Protein AF-A0A9N9LGK2-F1 (afdb_monomer_lite)

Organism: NCBI:txid595503

Sequence (256 aa):
MSPNDDTHPRPQAPSDKAATKEWGPWISTRASKNNKAPNDISISSKLATPIKMRIPTFLLALCASATIASSSSEGAEEFIDSAIVSLQPISSSTNQEPIQQLCEIRYNPSTLSAEIVSFEQPDLDFSSFSMSSSLLRIGLFDPTTAKWKSSISTTSTETFAKGYSPTIVLSLDATGELMGVSVKSARIDAGQTRDFGPKVTLRRMGAGGKPELNRPVVLSKEGKLEEPEPEKTLLQKYWWVLLGGMMLLLTTGGPE

Secondary structure (DSSP, 8-state):
-------PPPPPPPPP---------------------------------------------------------TT-----EEEEEEEEE--SSSSPPPPEEEEEEEEETTTTEEEEEEE------TTTS-TT--EEEEEEEETTTTEE-SB-EEEEGGGGSTTEEEEEEEEE-TTS-EEEEEEEEEEPPTT-TT--S-EEEEEEPPPPPPP-PPPP--B-TTSSB-PPP----HHHHHHHHHHHHHHHHHHH----

Radius of gyration: 38.31 Å; chains: 1; bounding box: 121×85×96 Å

pLDDT: mean 73.11, std 20.71, range [33.56, 96.88]

Foldseek 3Di:
DDDDDDDDDDDDDDDDDDDDDDDDDDDDDDDDDDDDDDDDDDDDDDDDDDDDDDDDDDDDDDDDDDDPPPPPPPPDPDQPDKAWKWKFFDDPDPDGGDIGTAFMKTADLVVQDIDTPDGDQDPPPCVVPPVPGQKMKMWGADPVVRDGPADIDIDGNCCRDPQKAKEKEFEAEPVSHTHIIDIDIDGHDPPPPDDRYHHYGYHYDDDDDDDPDDDPQDADPVRDRPDPDPPQPVCNVCVVVVVVVVVVCVVPPDDD

Structure (mmCIF, N/CA/C/O backbone):
data_AF-A0A9N9LGK2-F1
#
_entry.id   AF-A0A9N9LGK2-F1
#
loop_
_atom_site.group_PDB
_atom_site.id
_atom_site.type_symbol
_atom_site.label_atom_id
_atom_site.label_alt_id
_atom_site.label_comp_id
_atom_site.label_asym_id
_atom_site.label_entity_id
_atom_site.label_seq_id
_atom_site.pdbx_PDB_ins_code
_atom_site.Cartn_x
_atom_site.Cartn_y
_atom_site.Cartn_z
_atom_site.occupancy
_atom_site.B_iso_or_equiv
_atom_site.auth_seq_id
_atom_site.auth_comp_id
_atom_site.auth_asym_id
_atom_site.auth_atom_id
_atom_site.pdbx_PDB_model_num
ATOM 1 N N . MET A 1 1 ? 63.925 -3.900 36.927 1.00 38.84 1 MET A N 1
ATOM 2 C CA . MET A 1 1 ? 63.936 -2.443 36.677 1.00 38.84 1 MET A CA 1
ATOM 3 C C . MET A 1 1 ? 62.720 -2.110 35.823 1.00 38.84 1 MET A C 1
ATOM 5 O O . MET A 1 1 ? 62.378 -2.924 34.981 1.00 38.84 1 MET A O 1
ATOM 9 N N . SER A 1 2 ? 62.094 -0.982 36.144 1.00 47.41 2 SER A N 1
ATOM 10 C CA . SER A 1 2 ? 60.773 -0.433 35.806 1.00 47.41 2 SER A CA 1
ATOM 11 C C . SER A 1 2 ? 60.109 -0.627 34.423 1.00 47.41 2 SER A C 1
ATOM 13 O O . SER A 1 2 ? 60.783 -0.954 33.449 1.00 47.41 2 SER A O 1
ATOM 15 N N . PRO A 1 3 ? 58.775 -0.388 34.378 1.00 54.53 3 PRO A N 1
ATOM 16 C CA . PRO A 1 3 ? 57.860 -0.664 33.269 1.00 54.53 3 PRO A CA 1
ATOM 17 C C . PRO A 1 3 ? 57.660 0.558 32.356 1.00 54.53 3 PRO A C 1
ATOM 19 O O . PRO A 1 3 ? 57.902 1.683 32.787 1.00 54.53 3 PRO A O 1
ATOM 22 N N . ASN A 1 4 ? 57.155 0.338 31.136 1.00 56.25 4 ASN A N 1
ATOM 23 C CA . ASN A 1 4 ? 56.640 1.412 30.286 1.00 56.25 4 ASN A CA 1
ATOM 24 C C . ASN A 1 4 ? 55.123 1.298 30.114 1.00 56.25 4 ASN A C 1
ATOM 26 O O . ASN A 1 4 ? 54.566 0.219 29.919 1.00 56.25 4 ASN A O 1
ATOM 30 N N . ASP A 1 5 ? 54.531 2.471 30.263 1.00 50.25 5 ASP A N 1
ATOM 31 C CA . ASP A 1 5 ? 53.144 2.867 30.407 1.00 50.25 5 ASP A CA 1
ATOM 32 C C . ASP A 1 5 ? 52.736 3.504 29.073 1.00 50.25 5 ASP A C 1
ATOM 34 O O . ASP A 1 5 ? 53.338 4.501 28.683 1.00 50.25 5 ASP A O 1
ATOM 38 N N . ASP A 1 6 ? 51.779 2.915 28.350 1.00 53.00 6 ASP A N 1
ATOM 39 C CA . ASP A 1 6 ? 51.237 3.494 27.116 1.00 53.00 6 ASP A CA 1
ATOM 40 C C . ASP A 1 6 ? 49.723 3.660 27.253 1.00 53.00 6 ASP A C 1
ATOM 42 O O . ASP A 1 6 ? 48.909 2.742 27.116 1.00 53.00 6 ASP A O 1
ATOM 46 N N . THR A 1 7 ? 49.367 4.894 27.588 1.00 56.69 7 THR A N 1
ATOM 47 C CA . THR A 1 7 ? 48.024 5.405 27.817 1.00 56.69 7 THR A CA 1
ATOM 48 C C . THR A 1 7 ? 47.409 5.835 26.480 1.00 56.69 7 THR A C 1
ATOM 50 O O . THR A 1 7 ? 47.839 6.810 25.867 1.00 56.69 7 THR A O 1
ATOM 53 N N . HIS A 1 8 ? 46.364 5.146 26.016 1.00 59.19 8 HIS A N 1
ATOM 54 C CA . HIS A 1 8 ? 45.556 5.609 24.882 1.00 59.19 8 HIS A CA 1
ATOM 55 C C . HIS A 1 8 ? 44.489 6.627 25.338 1.00 59.19 8 HIS A C 1
ATOM 57 O O . HIS A 1 8 ? 43.768 6.358 26.304 1.00 59.19 8 HIS A O 1
ATOM 63 N N . PRO A 1 9 ? 44.318 7.777 24.654 1.00 57.44 9 PRO A N 1
ATOM 64 C CA . PRO A 1 9 ? 43.295 8.754 25.008 1.00 57.44 9 PRO A CA 1
ATOM 65 C C . PRO A 1 9 ? 41.893 8.315 24.553 1.00 57.44 9 PRO A C 1
ATOM 67 O O . PRO A 1 9 ? 41.660 7.945 23.402 1.00 57.44 9 PRO A O 1
ATOM 70 N N . ARG A 1 10 ? 40.942 8.398 25.488 1.00 50.31 10 ARG A N 1
ATOM 71 C CA . ARG A 1 10 ? 39.505 8.163 25.295 1.00 50.31 10 ARG A CA 1
ATOM 72 C C . ARG A 1 10 ? 38.873 9.310 24.481 1.00 50.31 10 ARG A C 1
ATOM 74 O O . ARG A 1 10 ? 39.156 10.470 24.782 1.00 50.31 10 ARG A O 1
ATOM 81 N N . PRO A 1 11 ? 37.982 9.032 23.512 1.00 53.12 11 PRO A N 1
ATOM 82 C CA . PRO A 1 11 ? 37.266 10.072 22.777 1.00 53.12 11 PRO A CA 1
ATOM 83 C C . PRO A 1 11 ? 36.287 10.831 23.688 1.00 53.12 11 PRO A C 1
ATOM 85 O O . PRO A 1 11 ? 35.519 10.232 24.444 1.00 53.12 11 PRO A O 1
ATOM 88 N N . GLN A 1 12 ? 36.350 12.162 23.620 1.00 46.75 12 GLN A N 1
ATOM 89 C CA . GLN A 1 12 ? 35.498 13.088 24.365 1.00 46.75 12 GLN A CA 1
ATOM 90 C C . GLN A 1 12 ? 34.083 13.140 23.772 1.00 46.75 12 GLN A C 1
ATOM 92 O O . GLN A 1 12 ? 33.907 13.206 22.556 1.00 46.75 12 GLN A O 1
ATOM 97 N N . ALA A 1 13 ? 33.081 13.125 24.652 1.00 54.44 13 ALA A N 1
ATOM 98 C CA . ALA A 1 13 ? 31.677 13.324 24.312 1.00 54.44 13 ALA A CA 1
ATOM 99 C C . ALA A 1 13 ? 31.387 14.815 24.030 1.00 54.44 13 ALA A C 1
ATOM 101 O O . ALA A 1 13 ? 31.946 15.676 24.716 1.00 54.44 13 ALA A O 1
ATOM 102 N N . PRO A 1 14 ? 30.520 15.144 23.056 1.00 54.12 14 PRO A N 1
ATOM 103 C CA . PRO A 1 14 ? 30.148 16.524 22.777 1.00 54.12 14 PRO A CA 1
ATOM 104 C C . PRO A 1 14 ? 29.269 17.115 23.889 1.00 54.12 14 PRO A C 1
ATOM 106 O O . PRO A 1 14 ? 28.331 16.492 24.377 1.00 54.12 14 PRO A O 1
ATOM 109 N N . SER A 1 15 ? 29.631 18.339 24.267 1.00 51.22 15 SER A N 1
ATOM 110 C CA . SER A 1 15 ? 29.077 19.168 25.333 1.00 51.22 15 SER A CA 1
ATOM 111 C C . SER A 1 15 ? 27.614 19.563 25.123 1.00 51.22 15 SER A C 1
ATOM 113 O O . SER A 1 15 ? 27.269 20.149 24.093 1.00 51.22 15 SER A O 1
ATOM 115 N N . ASP A 1 16 ? 26.809 19.389 26.166 1.00 43.75 16 ASP A N 1
ATOM 116 C CA . ASP A 1 16 ? 25.486 19.987 26.299 1.00 43.75 16 ASP A CA 1
ATOM 117 C C . ASP A 1 16 ? 25.579 21.516 26.390 1.00 43.75 16 ASP A C 1
ATOM 119 O O . ASP A 1 16 ? 26.122 22.080 27.345 1.00 43.75 16 ASP A O 1
ATOM 123 N N . LYS A 1 17 ? 24.996 22.210 25.410 1.00 46.97 17 LYS A N 1
ATOM 124 C CA . LYS A 1 17 ? 24.540 23.590 25.585 1.00 46.97 17 LYS A CA 1
ATOM 125 C C . LYS A 1 17 ? 23.060 23.675 25.254 1.00 46.97 17 LYS A C 1
ATOM 127 O O . LYS A 1 17 ? 22.640 23.529 24.112 1.00 46.97 17 LYS A O 1
ATOM 132 N N . ALA A 1 18 ? 22.303 23.915 26.316 1.00 42.00 18 ALA A N 1
ATOM 133 C CA . ALA A 1 18 ? 20.886 24.201 26.321 1.00 42.00 18 ALA A CA 1
ATOM 134 C C . ALA A 1 18 ? 20.524 25.364 25.383 1.00 42.00 18 ALA A C 1
ATOM 136 O O . ALA A 1 18 ? 21.130 26.434 25.435 1.00 42.00 18 ALA A O 1
ATOM 137 N N . ALA A 1 19 ? 19.465 25.168 24.602 1.00 41.50 19 ALA A N 1
ATOM 138 C CA . ALA A 1 19 ? 18.653 26.242 24.050 1.00 41.50 19 ALA A CA 1
ATOM 139 C C . ALA A 1 19 ? 17.182 25.840 24.201 1.00 41.50 19 ALA A C 1
ATOM 141 O O . ALA A 1 19 ? 16.618 25.091 23.408 1.00 41.50 19 ALA A O 1
ATOM 142 N N . THR A 1 20 ? 16.584 26.316 25.286 1.00 45.97 20 THR A N 1
ATOM 143 C CA . THR A 1 20 ? 15.143 26.368 25.502 1.00 45.97 20 THR A CA 1
ATOM 144 C C . THR A 1 20 ? 14.519 27.315 24.475 1.00 45.97 20 THR A C 1
ATOM 146 O O . THR A 1 20 ? 14.980 28.445 24.334 1.00 45.97 20 THR A O 1
ATOM 149 N N . LYS A 1 21 ? 13.470 26.882 23.764 1.00 44.25 21 LYS A N 1
ATOM 150 C CA . LYS A 1 21 ? 12.508 27.779 23.100 1.00 44.25 21 LYS A CA 1
ATOM 151 C C . LYS A 1 21 ? 11.186 27.055 22.824 1.00 44.25 21 LYS A C 1
ATOM 153 O O . LYS A 1 21 ? 11.062 26.266 21.899 1.00 44.25 21 LYS A O 1
ATOM 158 N N . GLU A 1 22 ? 10.264 27.304 23.747 1.00 39.25 22 GLU A N 1
ATOM 159 C CA . GLU A 1 22 ? 8.831 27.559 23.563 1.00 39.25 22 GLU A CA 1
ATOM 160 C C . GLU A 1 22 ? 8.071 26.777 22.480 1.00 39.25 22 GLU A C 1
ATOM 162 O O . GLU A 1 22 ? 8.117 27.078 21.289 1.00 39.25 22 GLU A O 1
ATOM 167 N N . TRP A 1 23 ? 7.251 25.834 22.947 1.00 41.19 23 TRP A N 1
ATOM 168 C CA . TRP A 1 23 ? 6.144 25.258 22.191 1.00 41.19 23 TRP A CA 1
ATOM 169 C C . TRP A 1 23 ? 4.916 26.165 22.334 1.00 41.19 23 TRP A C 1
ATOM 171 O O . TRP A 1 23 ? 4.237 26.145 23.359 1.00 41.19 23 TRP A O 1
ATOM 181 N N . GLY A 1 24 ? 4.643 26.976 21.312 1.00 49.12 24 GLY A N 1
ATOM 182 C CA . GLY A 1 24 ? 3.376 27.695 21.158 1.00 49.12 24 GLY A CA 1
ATOM 183 C C . GLY A 1 24 ? 2.346 26.869 20.365 1.00 49.12 24 GLY A C 1
ATOM 184 O O . GLY A 1 24 ? 2.736 26.108 19.475 1.00 49.12 24 GLY A O 1
ATOM 185 N N . PRO A 1 25 ? 1.036 26.992 20.651 1.00 44.47 25 PRO A N 1
ATOM 186 C CA . PRO A 1 25 ? -0.001 26.198 20.000 1.00 44.47 25 PRO A CA 1
ATOM 187 C C . PRO A 1 25 ? -0.351 26.765 18.617 1.00 44.47 25 PRO A C 1
ATOM 189 O O . PRO A 1 25 ? -0.765 27.918 18.493 1.00 44.47 25 PRO A O 1
ATOM 192 N N . TRP A 1 26 ? -0.251 25.946 17.569 1.00 43.75 26 TRP A N 1
ATOM 193 C CA . TRP A 1 26 ? -0.841 26.270 16.272 1.00 43.75 26 TRP A CA 1
ATOM 194 C C . TRP A 1 26 ? -2.312 25.824 16.280 1.00 43.75 26 TRP A C 1
ATOM 196 O O . TRP A 1 26 ? -2.652 24.667 16.069 1.00 43.75 26 TRP A O 1
ATOM 206 N N . ILE A 1 27 ? -3.216 26.758 16.559 1.00 46.78 27 ILE A N 1
ATOM 207 C CA . ILE A 1 27 ? -4.630 26.632 16.198 1.00 46.78 27 ILE A CA 1
ATOM 208 C C . ILE A 1 27 ? -4.869 27.701 15.139 1.00 46.78 27 ILE A C 1
ATOM 210 O O . ILE A 1 27 ? -4.867 28.890 15.448 1.00 46.78 27 ILE A O 1
ATOM 214 N N . SER A 1 28 ? -5.065 27.296 13.884 1.00 46.97 28 SER A N 1
ATOM 215 C CA . SER A 1 28 ? -5.589 28.193 12.852 1.00 46.97 28 SER A CA 1
ATOM 216 C C . SER A 1 28 ? -6.913 27.660 12.319 1.00 46.97 28 SER A C 1
ATOM 218 O O . SER A 1 28 ? -6.965 26.864 11.382 1.00 46.97 28 SER A O 1
ATOM 220 N N . THR A 1 29 ? -8.001 28.140 12.908 1.00 47.22 29 THR A N 1
ATOM 221 C CA . THR A 1 29 ? -9.336 28.101 12.316 1.00 47.22 29 THR A CA 1
ATOM 222 C C . THR A 1 29 ? -9.370 29.147 11.205 1.00 47.22 29 THR A C 1
ATOM 224 O O . THR A 1 29 ? -9.376 30.344 11.490 1.00 47.22 29 THR A O 1
ATOM 227 N N . ARG A 1 30 ? -9.379 28.741 9.930 1.00 40.78 30 ARG A N 1
ATOM 228 C CA . ARG A 1 30 ? -9.643 29.676 8.826 1.00 40.78 30 ARG A CA 1
ATOM 229 C C . ARG A 1 30 ? -11.050 29.441 8.288 1.00 40.78 30 ARG A C 1
ATOM 231 O O . ARG A 1 30 ? -11.279 28.609 7.419 1.00 40.78 30 ARG A O 1
ATOM 238 N N . ALA A 1 31 ? -11.985 30.208 8.841 1.00 40.09 31 ALA A N 1
ATOM 239 C CA . ALA A 1 31 ? -13.306 30.426 8.275 1.00 40.09 31 ALA A CA 1
ATOM 240 C C . ALA A 1 31 ? -13.162 31.163 6.932 1.00 40.09 31 ALA A C 1
ATOM 242 O O . ALA A 1 31 ? -12.710 32.308 6.894 1.00 40.09 31 ALA A O 1
ATOM 243 N N . SER A 1 32 ? -13.531 30.505 5.833 1.00 37.97 32 SER A N 1
ATOM 244 C CA . SER A 1 32 ? -13.660 31.143 4.523 1.00 37.97 32 SER A CA 1
ATOM 245 C C . SER A 1 32 ? -15.063 31.734 4.403 1.00 37.97 32 SER A C 1
ATOM 247 O O . SER A 1 32 ? -16.055 31.006 4.397 1.00 37.97 32 SER A O 1
ATOM 249 N N . LYS A 1 33 ? -15.150 33.067 4.369 1.00 40.22 33 LYS A N 1
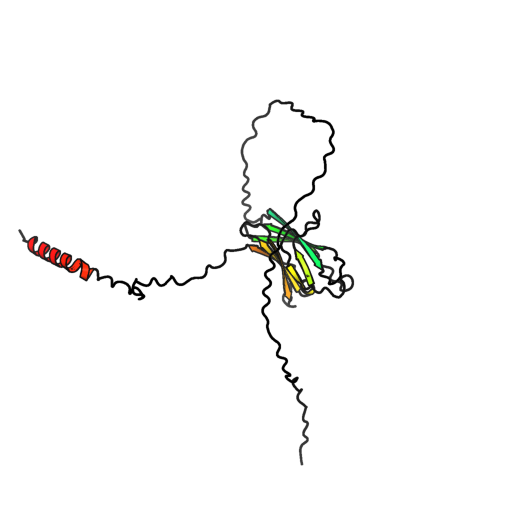ATOM 250 C CA . LYS A 1 33 ? -16.388 33.798 4.090 1.00 40.22 33 LYS A CA 1
ATOM 251 C C . LYS A 1 33 ? -16.623 33.839 2.581 1.00 40.22 33 LYS A C 1
ATOM 253 O O . LYS A 1 33 ? -15.814 34.385 1.837 1.00 40.22 33 LYS A O 1
ATOM 258 N N . ASN A 1 34 ? -17.775 33.308 2.180 1.00 42.38 34 ASN A N 1
ATOM 259 C CA . ASN A 1 34 ? -18.446 33.590 0.916 1.00 42.38 34 ASN A CA 1
ATOM 260 C C . ASN A 1 34 ? -18.622 35.100 0.698 1.00 42.38 34 ASN A C 1
ATOM 262 O O . ASN A 1 34 ? -18.926 35.823 1.648 1.00 42.38 34 ASN A O 1
ATOM 266 N N . ASN A 1 35 ? -18.505 35.541 -0.559 1.00 38.69 35 ASN A N 1
ATOM 267 C CA . ASN A 1 35 ? -19.557 36.257 -1.300 1.00 38.69 35 ASN A CA 1
ATOM 268 C C . ASN A 1 35 ? -18.966 36.980 -2.519 1.00 38.69 35 ASN A C 1
ATOM 270 O O . ASN A 1 35 ? -18.314 38.006 -2.352 1.00 38.69 35 ASN A O 1
ATOM 274 N N . LYS A 1 36 ? -19.302 36.526 -3.734 1.00 33.56 36 LYS A N 1
ATOM 275 C CA . LYS A 1 36 ? -19.982 37.365 -4.738 1.00 33.56 36 LYS A CA 1
ATOM 276 C C . LYS A 1 36 ? -20.445 36.514 -5.924 1.00 33.56 36 LYS A C 1
ATOM 278 O O . LYS A 1 36 ? -19.644 35.832 -6.550 1.00 33.56 36 LYS A O 1
ATOM 283 N N . ALA A 1 37 ? -21.745 36.562 -6.187 1.00 43.94 37 ALA A N 1
ATOM 284 C CA . ALA A 1 37 ? -22.400 36.003 -7.366 1.00 43.94 37 ALA A CA 1
ATOM 285 C C . ALA A 1 37 ? -22.539 37.099 -8.462 1.00 43.94 37 ALA A C 1
ATOM 287 O O . ALA A 1 37 ? -21.910 38.154 -8.332 1.00 43.94 37 ALA A O 1
ATOM 288 N N . PRO A 1 38 ? -23.322 36.883 -9.532 1.00 49.22 38 PRO A N 1
ATOM 289 C CA . PRO A 1 38 ? -22.855 36.492 -10.859 1.00 49.22 38 PRO A CA 1
ATOM 290 C C . PRO A 1 38 ? -23.103 37.602 -11.896 1.00 49.22 38 PRO A C 1
ATOM 292 O O . PRO A 1 38 ? -23.942 38.468 -11.678 1.00 49.22 38 PRO A O 1
ATOM 295 N N . ASN A 1 39 ? -22.425 37.558 -13.044 1.00 45.62 39 ASN A N 1
ATOM 296 C CA . ASN A 1 39 ? -22.822 38.360 -14.202 1.00 45.62 39 ASN A CA 1
ATOM 297 C C . ASN A 1 39 ? -23.057 37.441 -15.402 1.00 45.62 39 ASN A C 1
ATOM 299 O O . ASN A 1 39 ? -22.133 36.796 -15.899 1.00 45.62 39 ASN A O 1
ATOM 303 N N . ASP A 1 40 ? -24.323 37.410 -15.814 1.00 39.41 40 ASP A N 1
ATOM 304 C CA . ASP A 1 40 ? -24.823 36.988 -17.119 1.00 39.41 40 ASP A CA 1
ATOM 305 C C . ASP A 1 40 ? -24.087 37.695 -18.265 1.00 39.41 40 ASP A C 1
ATOM 307 O O . ASP A 1 40 ? -23.627 38.818 -18.079 1.00 39.41 40 ASP A O 1
ATOM 311 N N . ILE A 1 41 ? -24.058 37.076 -19.455 1.00 40.47 41 ILE A N 1
ATOM 312 C CA . ILE A 1 41 ? -24.361 37.720 -20.751 1.00 40.47 41 ILE A CA 1
ATOM 313 C C . ILE A 1 41 ? -24.532 36.646 -21.856 1.00 40.47 41 ILE A C 1
ATOM 315 O O . ILE A 1 41 ? -23.619 35.908 -22.212 1.00 40.47 41 ILE A O 1
ATOM 319 N N . SER A 1 42 ? -25.776 36.599 -22.345 1.00 34.09 42 SER A N 1
ATOM 320 C CA . SER A 1 42 ? -26.317 36.327 -23.694 1.00 34.09 42 SER A CA 1
ATOM 321 C C . SER A 1 42 ? -25.776 35.213 -24.616 1.00 34.09 42 SER A C 1
ATOM 323 O O . SER A 1 42 ? -24.775 35.359 -25.310 1.00 34.09 42 SER A O 1
ATOM 325 N N . ILE A 1 43 ? -26.606 34.171 -24.744 1.00 41.22 43 ILE A N 1
ATOM 326 C CA . ILE A 1 43 ? -27.316 33.681 -25.952 1.00 41.22 43 ILE A CA 1
ATOM 327 C C . ILE A 1 43 ? -26.770 34.122 -27.331 1.00 41.22 43 ILE A C 1
ATOM 329 O O . ILE A 1 43 ? -26.892 35.284 -27.713 1.00 41.22 43 ILE A O 1
ATOM 333 N N . SER A 1 44 ? -26.394 33.138 -28.160 1.00 39.12 44 SER A N 1
ATOM 334 C CA . SER A 1 44 ? -26.591 33.193 -29.616 1.00 39.12 44 SER A CA 1
ATOM 335 C C . SER A 1 44 ? -27.166 31.870 -30.129 1.00 39.12 44 SER A C 1
ATOM 337 O O . SER A 1 44 ? -26.712 30.781 -29.788 1.00 39.12 44 SER A O 1
ATOM 339 N N . SER A 1 45 ? -28.239 32.009 -30.898 1.00 40.41 45 SER A N 1
ATOM 340 C CA . SER A 1 45 ? -29.162 30.989 -31.396 1.00 40.41 45 SER A CA 1
ATOM 341 C C . SER A 1 45 ? -28.861 30.548 -32.836 1.00 40.41 45 SER A C 1
ATOM 343 O O . SER A 1 45 ? -28.332 31.358 -33.595 1.00 40.41 45 SER A O 1
ATOM 345 N N . LYS A 1 46 ? -29.444 29.390 -33.222 1.00 40.47 46 LYS A N 1
ATOM 346 C CA . LYS A 1 46 ? -29.715 28.829 -34.583 1.00 40.47 46 LYS A CA 1
ATOM 347 C C . LYS A 1 46 ? -28.719 27.718 -34.997 1.00 40.47 46 LYS A C 1
ATOM 349 O O . LYS A 1 46 ? -27.531 27.889 -34.798 1.00 40.47 46 LYS A O 1
ATOM 354 N N . LEU A 1 47 ? -29.095 26.565 -35.577 1.00 35.19 47 LEU A N 1
ATOM 355 C CA . LEU A 1 47 ? -30.331 26.116 -36.245 1.00 35.19 47 LEU A CA 1
ATOM 356 C C . LEU A 1 47 ? -30.330 24.569 -36.446 1.00 35.19 47 LEU A C 1
ATOM 358 O O . LEU A 1 47 ? -29.259 23.992 -36.583 1.00 35.19 47 LEU A O 1
ATOM 362 N N . ALA A 1 48 ? -31.534 23.983 -36.599 1.00 41.81 48 ALA A N 1
ATOM 363 C CA . ALA A 1 48 ? -31.907 22.769 -37.374 1.00 41.81 48 ALA A CA 1
ATOM 364 C C . ALA A 1 48 ? -31.403 21.374 -36.907 1.00 41.81 48 ALA A C 1
ATOM 366 O O . ALA A 1 48 ? -30.250 21.029 -37.109 1.00 41.81 48 ALA A O 1
ATOM 367 N N . THR A 1 49 ? -32.177 20.556 -36.171 1.00 49.41 49 THR A N 1
ATOM 368 C CA . THR A 1 49 ? -33.356 19.690 -36.499 1.00 49.41 49 THR A CA 1
ATOM 369 C C . THR A 1 49 ? -33.022 18.221 -36.839 1.00 49.41 49 THR A C 1
ATOM 371 O O . THR A 1 49 ? -31.947 17.938 -37.351 1.00 49.41 49 THR A O 1
ATOM 374 N N . PRO A 1 50 ? -33.926 17.270 -36.503 1.00 50.56 50 PRO A N 1
ATOM 375 C CA . PRO A 1 50 ? -33.586 15.904 -36.105 1.00 50.56 50 PRO A CA 1
ATOM 376 C C . PRO A 1 50 ? -33.828 14.866 -37.206 1.00 50.56 50 PRO A C 1
ATOM 378 O O . PRO A 1 50 ? -34.741 15.014 -38.015 1.00 50.56 50 PRO A O 1
ATOM 381 N N . ILE A 1 51 ? -33.110 13.741 -37.158 1.00 47.38 51 ILE A N 1
ATOM 382 C CA . ILE A 1 51 ? -33.478 12.547 -37.930 1.00 47.38 51 ILE A CA 1
ATOM 383 C C . ILE A 1 51 ? -33.804 11.415 -36.962 1.00 47.38 51 ILE A C 1
ATOM 385 O O . ILE A 1 51 ? -32.954 10.701 -36.439 1.00 47.38 51 ILE A O 1
ATOM 389 N N . LYS A 1 52 ? -35.107 11.302 -36.720 1.00 39.78 52 LYS A N 1
ATOM 390 C CA . LYS A 1 52 ? -35.789 10.174 -36.103 1.00 39.78 52 LYS A CA 1
ATOM 391 C C . LYS A 1 52 ? -36.193 9.239 -37.241 1.00 39.78 52 LYS A C 1
ATOM 393 O O . LYS A 1 52 ? -37.118 9.561 -37.977 1.00 39.78 52 LYS A O 1
ATOM 398 N N . MET A 1 53 ? -35.542 8.087 -37.368 1.00 43.06 53 MET A N 1
ATOM 399 C CA . MET A 1 53 ? -36.069 6.976 -38.161 1.00 43.06 53 MET A CA 1
ATOM 400 C C . MET A 1 53 ? -36.349 5.799 -37.235 1.00 43.06 53 MET A C 1
ATOM 402 O O . MET A 1 53 ? -35.456 5.096 -36.776 1.00 43.06 53 MET A O 1
ATOM 406 N N . ARG A 1 54 ? -37.637 5.643 -36.929 1.00 45.00 54 ARG A N 1
ATOM 407 C CA . ARG A 1 54 ? -38.236 4.403 -36.450 1.00 45.00 54 ARG A CA 1
ATOM 408 C C . ARG A 1 54 ? -38.803 3.698 -37.672 1.00 45.00 54 ARG A C 1
ATOM 410 O O . ARG A 1 54 ? -39.642 4.293 -38.342 1.00 45.00 54 ARG A O 1
ATOM 417 N N . ILE A 1 55 ? -38.417 2.449 -37.903 1.00 52.06 55 ILE A N 1
ATOM 418 C CA . ILE A 1 55 ? -39.216 1.503 -38.685 1.00 52.06 55 ILE A CA 1
ATOM 419 C C . ILE A 1 55 ? -39.267 0.183 -37.887 1.00 52.06 55 ILE A C 1
ATOM 421 O O . ILE A 1 55 ? -38.212 -0.318 -37.497 1.00 52.06 55 ILE A O 1
ATOM 425 N N . PRO A 1 56 ? -40.472 -0.328 -37.566 1.00 52.22 56 PRO A N 1
ATOM 426 C CA . PRO A 1 56 ? -40.705 -1.619 -36.911 1.00 52.22 56 PRO A CA 1
ATOM 427 C C . PRO A 1 56 ? -40.572 -2.744 -37.963 1.00 52.22 56 PRO A C 1
ATOM 429 O O . PRO A 1 56 ? -40.625 -2.480 -39.158 1.00 52.22 56 PRO A O 1
ATOM 432 N N . THR A 1 57 ? -40.413 -4.030 -37.653 1.00 54.84 57 THR A N 1
ATOM 433 C CA . THR A 1 57 ? -41.505 -4.939 -37.257 1.00 54.84 57 THR A CA 1
ATOM 434 C C . THR A 1 57 ? -40.909 -6.353 -37.102 1.00 54.84 57 THR A C 1
ATOM 436 O O . THR A 1 57 ? -40.203 -6.815 -37.989 1.00 54.84 57 THR A O 1
ATOM 439 N N . PHE A 1 58 ? -41.195 -6.984 -35.958 1.00 43.75 58 PHE A N 1
ATOM 440 C CA . PHE A 1 58 ? -41.354 -8.419 -35.659 1.00 43.75 58 PHE A CA 1
ATOM 441 C C . PHE A 1 58 ? -40.764 -9.498 -36.591 1.00 43.75 58 PHE A C 1
ATOM 443 O O . PHE A 1 58 ? -41.267 -9.686 -37.691 1.00 43.75 58 PHE A O 1
ATOM 450 N N . LEU A 1 59 ? -39.860 -10.328 -36.044 1.00 43.59 59 LEU A N 1
ATOM 451 C CA . LEU A 1 59 ? -39.952 -11.806 -35.951 1.00 43.59 59 LEU A CA 1
ATOM 452 C C . LEU A 1 59 ? -38.561 -12.409 -35.680 1.00 43.59 59 LEU A C 1
ATOM 454 O O . LEU A 1 59 ? -37.772 -12.566 -36.600 1.00 43.59 59 LEU A O 1
ATOM 458 N N . LEU A 1 60 ? -38.278 -12.787 -34.433 1.00 46.25 60 LEU A N 1
ATOM 459 C CA . LEU A 1 60 ? -37.910 -14.168 -34.101 1.00 46.25 60 LEU A CA 1
ATOM 460 C C . LEU A 1 60 ? -37.883 -14.311 -32.577 1.00 46.25 60 LEU A C 1
ATOM 462 O O . LEU A 1 60 ? -37.028 -13.771 -31.878 1.00 46.25 60 LEU A O 1
ATOM 466 N N . ALA A 1 61 ? -38.889 -15.015 -32.080 1.00 48.34 61 ALA A N 1
ATOM 467 C CA . ALA A 1 61 ? -38.898 -15.563 -30.744 1.00 48.34 61 ALA A CA 1
ATOM 468 C C . ALA A 1 61 ? -37.925 -16.751 -30.662 1.00 48.34 61 ALA A C 1
ATOM 470 O O . ALA A 1 61 ? -37.684 -17.429 -31.658 1.00 48.34 61 ALA A O 1
ATOM 471 N N . LEU A 1 62 ? -37.519 -17.052 -29.426 1.00 47.56 62 LEU A N 1
ATOM 472 C CA . LEU A 1 62 ? -37.149 -18.391 -28.962 1.00 47.56 62 LEU A CA 1
ATOM 473 C C . LEU A 1 62 ? -35.702 -18.871 -29.215 1.00 47.56 62 LEU A C 1
ATOM 475 O O . LEU A 1 62 ? -35.474 -19.863 -29.894 1.00 47.56 62 LEU A O 1
ATOM 479 N N . CYS A 1 63 ? -34.742 -18.259 -28.519 1.00 39.69 63 CYS A N 1
ATOM 480 C CA . CYS A 1 63 ? -33.640 -19.006 -27.892 1.00 39.69 63 CYS A CA 1
ATOM 481 C C . CYS A 1 63 ? -33.726 -18.696 -26.389 1.00 39.69 63 CYS A C 1
ATOM 483 O O . CYS A 1 63 ? -33.418 -17.593 -25.957 1.00 39.69 63 CYS A O 1
ATOM 485 N N . ALA A 1 64 ? -34.499 -19.476 -25.636 1.00 47.53 64 ALA A N 1
ATOM 486 C CA . ALA A 1 64 ? -34.006 -20.646 -24.913 1.00 47.53 64 ALA A CA 1
ATOM 487 C C . ALA A 1 64 ? -32.944 -20.267 -23.864 1.00 47.53 64 ALA A C 1
ATOM 489 O O . ALA A 1 64 ? -31.763 -20.155 -24.160 1.00 47.53 64 ALA A O 1
ATOM 490 N N . SER A 1 65 ? -33.452 -20.093 -22.643 1.00 50.56 65 SER A N 1
ATOM 491 C CA . SER A 1 65 ? -32.849 -20.477 -21.366 1.00 50.56 65 SER A CA 1
ATOM 492 C C . SER A 1 65 ? -31.458 -19.953 -21.010 1.00 50.56 65 SER A C 1
ATOM 494 O O . SER A 1 65 ? -30.431 -20.402 -21.501 1.00 50.56 65 SER A O 1
ATOM 496 N N . ALA A 1 66 ? -31.487 -19.075 -20.006 1.00 48.19 66 ALA A N 1
ATOM 497 C CA . ALA A 1 66 ? -30.463 -18.853 -18.998 1.00 48.19 66 ALA A CA 1
ATOM 498 C C . ALA A 1 66 ? -29.444 -19.996 -18.855 1.00 48.19 66 ALA A C 1
ATOM 500 O O . ALA A 1 66 ? -29.707 -21.016 -18.220 1.00 48.19 66 ALA A O 1
ATOM 501 N N . THR A 1 67 ? -28.233 -19.751 -19.336 1.00 45.44 67 THR A N 1
ATOM 502 C CA . THR A 1 67 ? -27.027 -20.261 -18.693 1.00 45.44 67 THR A CA 1
ATOM 503 C C . THR A 1 67 ? -26.434 -19.109 -17.893 1.00 45.44 67 THR A C 1
ATOM 505 O O . THR A 1 67 ? -25.593 -18.360 -18.386 1.00 45.44 67 THR A O 1
ATOM 508 N N . ILE A 1 68 ? -26.885 -18.951 -16.645 1.00 49.62 68 ILE A N 1
ATOM 509 C CA . ILE A 1 68 ? -25.998 -18.419 -15.609 1.00 49.62 68 ILE A CA 1
ATOM 510 C C . ILE A 1 68 ? -24.959 -19.522 -15.431 1.00 49.62 68 ILE A C 1
ATOM 512 O O . ILE A 1 68 ? -25.171 -20.482 -14.695 1.00 49.62 68 ILE A O 1
ATOM 516 N N . ALA A 1 69 ? -23.874 -19.446 -16.195 1.00 41.03 69 ALA A N 1
ATOM 517 C CA . ALA A 1 69 ? -22.677 -20.184 -15.861 1.00 41.03 69 ALA A CA 1
ATOM 518 C C . ALA A 1 69 ? -22.088 -19.480 -14.638 1.00 41.03 69 ALA A C 1
ATOM 520 O O . ALA A 1 69 ? -21.286 -18.561 -14.754 1.00 41.03 69 ALA A O 1
ATOM 521 N N . SER A 1 70 ? -22.529 -19.890 -13.451 1.00 46.47 70 SER A N 1
ATOM 522 C CA . SER A 1 70 ? -21.664 -19.845 -12.284 1.00 46.47 70 SER A CA 1
ATOM 523 C C . SER A 1 70 ? -20.525 -20.808 -12.594 1.00 46.47 70 SER A C 1
ATOM 525 O O . SER A 1 70 ? -20.616 -22.002 -12.319 1.00 46.47 70 SER A O 1
ATOM 527 N N . SER A 1 71 ? -19.476 -20.315 -13.248 1.00 41.06 71 SER A N 1
ATOM 528 C CA . SER A 1 71 ? -18.191 -20.989 -13.234 1.00 41.06 71 SER A CA 1
ATOM 529 C C . SER A 1 71 ? -17.668 -20.884 -11.809 1.00 41.06 71 SER A C 1
ATOM 531 O O . SER A 1 71 ? -16.886 -20.003 -11.475 1.00 41.06 71 SER A O 1
ATOM 533 N N . SER A 1 72 ? -18.116 -21.791 -10.944 1.00 46.88 72 SER A N 1
ATOM 534 C CA . SER A 1 72 ? -17.339 -22.195 -9.783 1.00 46.88 72 SER A CA 1
ATOM 535 C C . SER A 1 72 ? -16.125 -22.961 -10.308 1.00 46.88 72 SER A C 1
ATOM 537 O O . SER A 1 72 ? -16.065 -24.188 -10.249 1.00 46.88 72 SER A O 1
ATOM 539 N N . SER A 1 73 ? -15.184 -22.237 -10.913 1.00 43.69 73 SER A N 1
ATOM 540 C CA . SER A 1 73 ? -13.830 -22.726 -11.105 1.00 43.69 73 SER A CA 1
ATOM 541 C C . SER A 1 73 ? -13.162 -22.683 -9.740 1.00 43.69 73 SER A C 1
ATOM 543 O O . SER A 1 73 ? -12.533 -21.691 -9.372 1.00 43.69 73 SER A O 1
ATOM 545 N N . GLU A 1 74 ? -13.344 -23.751 -8.966 1.00 45.66 74 GLU A N 1
ATOM 546 C CA . GLU A 1 74 ? -12.447 -24.073 -7.862 1.00 45.66 74 GLU A CA 1
ATOM 547 C C . GLU A 1 74 ? -11.020 -24.116 -8.431 1.00 45.66 74 GLU A C 1
ATOM 549 O O . GLU A 1 74 ? -10.631 -25.068 -9.104 1.00 45.66 74 GLU A O 1
ATOM 554 N N . GLY A 1 75 ? -10.269 -23.029 -8.237 1.00 49.97 75 GLY A N 1
ATOM 555 C CA . GLY A 1 75 ? -8.848 -22.943 -8.574 1.00 49.97 75 GLY A CA 1
ATOM 556 C C . GLY A 1 75 ? -8.425 -21.838 -9.546 1.00 49.97 75 GLY A C 1
ATOM 557 O O . GLY A 1 75 ? -7.223 -21.680 -9.735 1.00 49.97 75 GLY A O 1
ATOM 558 N N . ALA A 1 76 ? -9.339 -21.055 -10.131 1.00 54.88 76 ALA A N 1
ATOM 559 C CA . ALA A 1 76 ? -8.957 -19.840 -10.860 1.00 54.88 76 ALA A CA 1
ATOM 560 C C . ALA A 1 76 ? -9.323 -18.612 -10.020 1.00 54.88 76 ALA A C 1
ATOM 562 O O . ALA A 1 76 ? -10.501 -18.326 -9.821 1.00 54.88 76 ALA A O 1
ATOM 563 N N . GLU A 1 77 ? -8.313 -17.909 -9.507 1.00 67.12 77 GLU A N 1
ATOM 564 C CA . GLU A 1 77 ? -8.489 -16.588 -8.899 1.00 67.12 77 GLU A CA 1
ATOM 565 C C . GLU A 1 77 ? -9.074 -15.646 -9.963 1.00 67.12 77 GLU A C 1
ATOM 567 O O . GLU A 1 77 ? -8.384 -15.186 -10.874 1.00 67.12 77 GLU A O 1
ATOM 572 N N . GLU A 1 78 ? -10.385 -15.412 -9.906 1.00 87.44 78 GLU A N 1
ATOM 573 C CA . GLU A 1 78 ? -11.066 -14.534 -10.850 1.00 87.44 78 GLU A CA 1
ATOM 574 C C . GLU A 1 78 ? -10.798 -13.078 -10.459 1.00 87.44 78 GLU A C 1
ATOM 576 O O . GLU A 1 78 ? -11.404 -12.541 -9.531 1.00 87.44 78 GLU A O 1
ATOM 581 N N . PHE A 1 79 ? -9.872 -12.421 -11.155 1.00 91.50 79 PHE A N 1
ATOM 582 C CA . PHE A 1 79 ? -9.640 -10.988 -10.992 1.00 91.50 79 PHE A CA 1
ATOM 583 C C . PHE A 1 79 ? -10.615 -10.181 -11.849 1.00 91.50 79 PHE A C 1
ATOM 585 O O . PHE A 1 79 ? -10.507 -10.184 -13.082 1.00 91.50 79 PHE A O 1
ATOM 592 N N . ILE A 1 80 ? -11.530 -9.478 -11.181 1.00 93.38 80 ILE A N 1
ATOM 593 C CA . ILE A 1 80 ? -12.629 -8.732 -11.809 1.00 93.38 80 ILE A CA 1
ATOM 594 C C . ILE A 1 80 ? -12.308 -7.252 -12.054 1.00 93.38 80 ILE A C 1
ATOM 596 O O . ILE A 1 80 ? -12.923 -6.647 -12.925 1.00 93.38 80 ILE A O 1
ATOM 600 N N . ASP A 1 81 ? -11.327 -6.692 -11.339 1.00 93.56 81 ASP A N 1
ATOM 601 C CA . ASP A 1 81 ? -10.905 -5.294 -11.466 1.00 93.56 81 ASP A CA 1
ATOM 602 C C . ASP A 1 81 ? -9.404 -5.168 -11.771 1.00 93.56 81 ASP A C 1
ATOM 604 O O . ASP A 1 81 ? -8.601 -6.071 -11.505 1.00 93.56 81 ASP A O 1
ATOM 608 N N . SER A 1 82 ? -9.019 -4.012 -12.319 1.00 94.19 82 SER A N 1
ATOM 609 C CA . SER A 1 82 ? -7.634 -3.662 -12.651 1.00 94.19 82 SER A CA 1
ATOM 610 C C . SER A 1 82 ? -7.288 -2.230 -12.239 1.00 94.19 82 SER A C 1
ATOM 612 O O . SER A 1 82 ? -8.102 -1.314 -12.371 1.00 94.19 82 SER A O 1
ATOM 614 N N . ALA A 1 83 ? -6.053 -2.022 -11.796 1.00 94.06 83 ALA A N 1
ATOM 615 C CA . ALA A 1 83 ? -5.518 -0.748 -11.344 1.00 94.06 83 ALA A CA 1
ATOM 616 C C . ALA A 1 83 ? -4.144 -0.481 -11.963 1.00 94.06 83 ALA A C 1
ATOM 618 O O . ALA A 1 83 ? -3.253 -1.327 -11.895 1.00 94.06 83 ALA A O 1
ATOM 619 N N . ILE A 1 84 ? -3.959 0.727 -12.499 1.00 95.19 84 ILE A N 1
ATOM 620 C CA . ILE A 1 84 ? -2.657 1.216 -12.959 1.00 95.19 84 ILE A CA 1
ATOM 621 C C . ILE A 1 84 ? -2.079 2.114 -11.870 1.00 95.19 84 ILE A C 1
ATOM 623 O O . ILE A 1 84 ? -2.677 3.127 -11.495 1.00 95.19 84 ILE A O 1
ATOM 627 N N . VAL A 1 85 ? -0.920 1.726 -11.348 1.00 95.38 85 VAL A N 1
ATOM 628 C CA . VAL A 1 85 ? -0.176 2.512 -10.367 1.00 95.38 85 VAL A CA 1
ATOM 629 C C . VAL A 1 85 ? 0.877 3.319 -11.104 1.00 95.38 85 VAL A C 1
ATOM 631 O O . VAL A 1 85 ? 1.655 2.773 -11.886 1.00 95.38 85 VAL A O 1
ATOM 634 N N . SER A 1 86 ? 0.928 4.613 -10.820 1.00 94.31 86 SER A N 1
ATOM 635 C CA . SER A 1 86 ? 1.897 5.536 -11.399 1.00 94.31 86 SER A CA 1
ATOM 636 C C . SER A 1 86 ? 2.713 6.214 -10.308 1.00 94.31 86 SER A C 1
ATOM 638 O O . SER A 1 86 ? 2.264 6.371 -9.166 1.00 94.31 86 SER A O 1
ATOM 640 N N . LEU A 1 87 ? 3.917 6.627 -10.680 1.00 92.62 87 LEU A N 1
ATOM 641 C CA . LEU A 1 87 ? 4.861 7.328 -9.830 1.00 92.62 87 LEU A CA 1
ATOM 642 C C . LEU A 1 87 ? 5.229 8.679 -10.437 1.00 92.62 87 LEU A C 1
ATOM 644 O O . LEU A 1 87 ? 5.208 8.869 -11.652 1.00 92.62 87 LEU A O 1
ATOM 648 N N . GLN A 1 88 ? 5.570 9.622 -9.571 1.00 90.19 88 GLN A N 1
ATOM 649 C CA . GLN A 1 88 ? 6.034 10.942 -9.960 1.00 90.19 88 GLN A CA 1
ATOM 650 C C . GLN A 1 88 ? 7.066 11.448 -8.943 1.00 90.19 88 GLN A C 1
ATOM 652 O O . GLN A 1 88 ? 6.774 11.458 -7.749 1.00 90.19 88 GLN A O 1
ATOM 657 N N . PRO A 1 89 ? 8.247 11.911 -9.358 1.00 88.62 89 PRO A N 1
ATOM 658 C CA . PRO A 1 89 ? 9.208 12.531 -8.450 1.00 88.62 89 PRO A CA 1
ATOM 659 C C . PRO A 1 89 ? 8.661 13.810 -7.823 1.00 88.62 89 PRO A C 1
ATOM 661 O O . PRO A 1 89 ? 7.982 14.609 -8.473 1.00 88.62 89 PRO A O 1
ATOM 664 N N . ILE A 1 90 ? 8.970 14.029 -6.546 1.00 86.38 90 ILE A N 1
ATOM 665 C CA . ILE A 1 90 ? 8.631 15.269 -5.848 1.00 86.38 90 ILE A CA 1
ATOM 666 C C . ILE A 1 90 ? 9.864 16.168 -5.855 1.00 86.38 90 ILE A C 1
ATOM 668 O O . ILE A 1 90 ? 10.711 16.084 -4.968 1.00 86.38 90 ILE A O 1
ATOM 672 N N . SER A 1 91 ? 9.956 17.035 -6.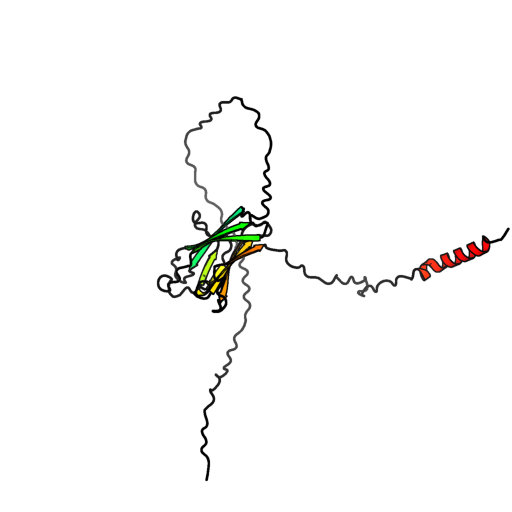861 1.00 75.88 91 SER A N 1
ATOM 673 C CA . SER A 1 91 ? 10.985 18.073 -6.922 1.00 75.88 91 SER A CA 1
ATOM 674 C C . SER A 1 91 ? 10.540 19.333 -6.176 1.00 75.88 91 SER A C 1
ATOM 676 O O . SER A 1 91 ? 9.356 19.664 -6.119 1.00 75.88 91 SER A O 1
ATOM 678 N N . SER A 1 92 ? 11.503 20.056 -5.606 1.00 65.12 92 SER A N 1
ATOM 679 C CA . SER A 1 92 ? 11.297 21.384 -5.013 1.00 65.12 92 SER A CA 1
ATOM 680 C C . SER A 1 92 ? 11.210 22.499 -6.064 1.00 65.12 92 SER A C 1
ATOM 682 O O . SER A 1 92 ? 10.938 23.650 -5.719 1.00 65.12 92 SER A O 1
ATOM 684 N N . SER A 1 93 ? 11.440 22.175 -7.341 1.00 66.50 93 SER A N 1
ATOM 685 C CA . SER A 1 93 ? 11.369 23.126 -8.448 1.00 66.50 93 SER A CA 1
ATOM 686 C C . SER A 1 93 ? 9.935 23.338 -8.955 1.00 66.50 93 SER A C 1
ATOM 688 O O . SER A 1 93 ? 9.081 22.462 -8.860 1.00 66.50 93 SER A O 1
ATOM 690 N N . THR A 1 94 ? 9.674 24.514 -9.531 1.00 59.91 94 THR A N 1
ATOM 691 C CA . THR A 1 94 ? 8.367 24.906 -10.096 1.00 59.91 94 THR A CA 1
ATOM 692 C C . THR A 1 94 ? 7.929 24.039 -11.287 1.00 59.91 94 THR A C 1
ATOM 694 O O . THR A 1 94 ? 6.761 24.073 -11.669 1.00 59.91 94 THR A O 1
ATOM 697 N N . ASN A 1 95 ? 8.842 23.263 -11.882 1.00 62.72 95 ASN A N 1
ATOM 698 C CA . ASN A 1 95 ? 8.535 22.397 -13.014 1.00 62.72 95 ASN A CA 1
ATOM 699 C C . ASN A 1 95 ? 8.116 21.010 -12.526 1.00 62.72 95 ASN A C 1
ATOM 701 O O . ASN A 1 95 ? 8.841 20.336 -11.798 1.00 62.72 95 ASN A O 1
ATOM 705 N N . GLN A 1 96 ? 6.922 20.599 -12.943 1.00 69.25 96 GLN A N 1
ATOM 706 C CA . GLN A 1 96 ? 6.366 19.300 -12.612 1.00 69.25 96 GLN A CA 1
ATOM 707 C C . GLN A 1 96 ? 7.073 18.203 -13.424 1.00 69.25 96 GLN A C 1
ATOM 709 O O . GLN A 1 96 ? 7.038 18.218 -14.653 1.00 69.25 96 GLN A O 1
ATOM 714 N N . GLU A 1 97 ? 7.695 17.259 -12.720 1.00 78.56 97 GLU A N 1
ATOM 715 C CA . GLU A 1 97 ? 8.365 16.083 -13.290 1.00 78.56 97 GLU A CA 1
ATOM 716 C C . GLU A 1 97 ? 7.358 15.141 -13.988 1.00 78.56 97 GLU A C 1
ATOM 718 O O . GLU A 1 97 ? 6.175 15.109 -13.601 1.00 78.56 97 GLU A O 1
ATOM 723 N N . PRO A 1 98 ? 7.797 14.378 -15.011 1.00 85.06 98 PRO A N 1
ATOM 724 C CA . PRO A 1 98 ? 6.931 13.467 -15.750 1.00 85.06 98 PRO A CA 1
ATOM 725 C C . PRO A 1 98 ? 6.384 12.348 -14.855 1.00 85.06 98 PRO A C 1
ATOM 727 O O . PRO A 1 98 ? 7.012 11.918 -13.888 1.00 85.06 98 PRO A O 1
ATOM 730 N N . ILE A 1 99 ? 5.179 11.883 -15.185 1.00 88.62 99 ILE A N 1
ATOM 731 C CA . ILE A 1 99 ? 4.527 10.761 -14.504 1.00 88.62 99 ILE A CA 1
ATOM 732 C C . ILE A 1 99 ? 4.889 9.481 -15.258 1.00 88.62 99 ILE A C 1
ATOM 734 O O . ILE A 1 99 ? 4.664 9.402 -16.465 1.00 88.62 99 ILE A O 1
ATOM 738 N N . GLN A 1 100 ? 5.417 8.486 -14.547 1.00 89.62 100 GLN A N 1
ATOM 739 C CA . GLN A 1 100 ? 5.777 7.174 -15.090 1.00 89.62 100 GLN A CA 1
ATOM 740 C C . GLN A 1 100 ? 4.807 6.105 -14.576 1.00 89.62 100 GLN A C 1
ATOM 742 O O . GLN A 1 100 ? 4.353 6.150 -13.429 1.00 89.62 100 GLN A O 1
ATOM 747 N N . GLN A 1 101 ? 4.474 5.130 -15.419 1.00 92.50 101 GLN A N 1
ATOM 748 C CA . GLN A 1 101 ? 3.708 3.959 -15.004 1.00 92.50 101 GLN A CA 1
ATOM 749 C C . GLN A 1 101 ? 4.618 2.990 -14.240 1.00 92.50 101 GLN A C 1
ATOM 751 O O . GLN A 1 101 ? 5.671 2.617 -14.732 1.00 92.50 101 GLN A O 1
ATOM 756 N N . LEU A 1 102 ? 4.208 2.585 -13.038 1.00 93.38 102 LEU A N 1
ATOM 757 C CA . LEU A 1 102 ? 4.961 1.648 -12.204 1.00 93.38 102 LEU A CA 1
ATOM 758 C C . LEU A 1 102 ? 4.550 0.203 -12.485 1.00 93.38 102 LEU A C 1
ATOM 760 O O . LEU A 1 102 ? 5.386 -0.675 -12.663 1.00 93.38 102 LEU A O 1
ATOM 764 N N . CYS A 1 103 ? 3.248 -0.069 -12.433 1.00 94.94 103 CYS A N 1
ATOM 765 C CA . CYS A 1 103 ? 2.729 -1.424 -12.571 1.00 94.94 103 CYS A CA 1
ATOM 766 C C . CYS A 1 103 ? 1.236 -1.443 -12.877 1.00 94.94 103 CYS A C 1
ATOM 768 O O . CYS A 1 103 ? 0.503 -0.497 -12.568 1.00 94.94 103 CYS A O 1
ATOM 770 N N . GLU A 1 104 ? 0.801 -2.566 -13.432 1.00 95.94 104 GLU A N 1
ATOM 771 C CA . GLU A 1 104 ? -0.601 -2.926 -13.572 1.00 95.94 104 GLU A CA 1
ATOM 772 C C . GLU A 1 104 ? -0.924 -4.070 -12.613 1.00 95.94 104 GLU A C 1
ATOM 774 O O . GLU A 1 104 ? -0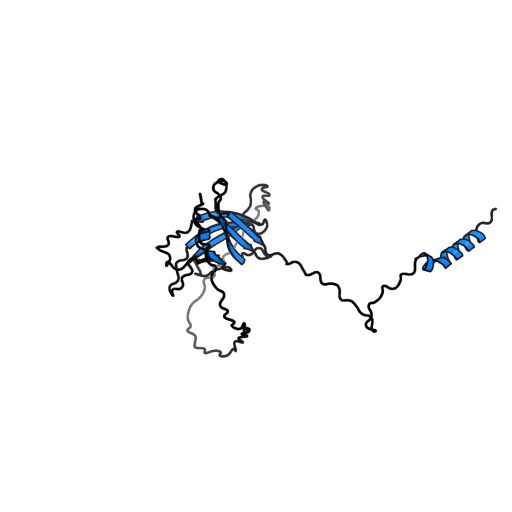.232 -5.090 -12.578 1.00 95.94 104 GLU A O 1
ATOM 779 N N . ILE A 1 105 ? -1.975 -3.891 -11.820 1.00 96.44 105 ILE A N 1
ATOM 780 C CA . ILE A 1 105 ? -2.414 -4.853 -10.814 1.00 96.44 105 ILE A CA 1
ATOM 781 C C . ILE A 1 105 ? -3.838 -5.272 -11.134 1.00 96.44 105 ILE A C 1
ATOM 783 O O . ILE A 1 105 ? -4.722 -4.427 -11.273 1.00 96.44 105 ILE A O 1
ATOM 787 N N . ARG A 1 106 ? -4.073 -6.578 -11.170 1.00 96.31 106 ARG A N 1
ATOM 788 C CA . ARG A 1 106 ? -5.410 -7.164 -11.211 1.00 96.31 106 ARG A CA 1
ATOM 789 C C . ARG A 1 106 ? -5.796 -7.622 -9.819 1.00 96.31 106 ARG A C 1
ATOM 791 O O . ARG A 1 106 ? -4.970 -8.165 -9.090 1.00 96.31 106 ARG A O 1
ATOM 798 N N . TYR A 1 107 ? -7.029 -7.358 -9.416 1.00 95.62 107 TYR A N 1
ATOM 799 C CA . TYR A 1 107 ? -7.482 -7.691 -8.075 1.00 95.62 107 TYR A CA 1
ATOM 800 C C . TYR A 1 107 ? -8.952 -8.090 -8.052 1.00 95.62 107 TYR A C 1
ATOM 802 O O . TYR A 1 107 ? -9.732 -7.784 -8.954 1.00 95.62 107 TYR A O 1
ATOM 810 N N . ASN A 1 108 ? -9.323 -8.803 -6.995 1.00 95.56 108 ASN A N 1
ATOM 811 C CA . ASN A 1 108 ? -10.704 -9.099 -6.673 1.00 95.56 108 ASN A CA 1
ATOM 812 C C . ASN A 1 108 ? -11.015 -8.497 -5.296 1.00 95.56 108 ASN A C 1
ATOM 814 O O . ASN A 1 108 ? -10.467 -8.951 -4.283 1.00 95.56 108 ASN A O 1
ATOM 818 N N . PRO A 1 109 ? -11.881 -7.470 -5.220 1.00 94.06 109 PRO A N 1
ATOM 819 C CA . PRO A 1 109 ? -12.204 -6.842 -3.954 1.00 94.06 109 PRO A CA 1
ATOM 820 C C . PRO A 1 109 ? -12.860 -7.829 -2.988 1.00 94.06 109 PRO A C 1
ATOM 822 O O . PRO A 1 109 ? -12.630 -7.694 -1.792 1.00 94.06 109 PRO A O 1
ATOM 825 N N . SER A 1 110 ? -13.629 -8.816 -3.461 1.00 92.88 110 SER A N 1
ATOM 826 C CA . SER A 1 110 ? -14.378 -9.777 -2.638 1.00 92.88 110 SER A CA 1
ATOM 827 C C . SER A 1 110 ? -13.487 -10.803 -1.943 1.00 92.88 110 SER A C 1
ATOM 829 O O . SER A 1 110 ? -13.697 -11.062 -0.759 1.00 92.88 110 SER A O 1
ATOM 831 N N . THR A 1 111 ? -12.493 -11.356 -2.643 1.00 93.50 111 THR A N 1
ATOM 832 C CA . THR A 1 111 ? -11.563 -12.358 -2.084 1.00 93.50 111 THR A CA 1
ATOM 833 C C . THR A 1 111 ? -10.325 -11.735 -1.441 1.00 93.50 111 THR A C 1
ATOM 835 O O . THR A 1 111 ? -9.614 -12.408 -0.701 1.00 93.50 111 THR A O 1
ATOM 838 N N . LEU A 1 112 ? -10.083 -10.440 -1.679 1.00 93.81 112 LEU A N 1
ATOM 839 C CA . LEU A 1 112 ? -8.853 -9.732 -1.309 1.00 93.81 112 LEU A CA 1
ATOM 840 C C . LEU A 1 112 ? -7.586 -10.311 -1.965 1.00 93.81 112 LEU A C 1
ATOM 842 O O . LEU A 1 112 ? -6.474 -10.074 -1.486 1.00 93.81 112 LEU A O 1
ATOM 846 N N . SER A 1 113 ? -7.750 -11.011 -3.087 1.00 94.25 113 SER A N 1
ATOM 847 C CA . SER A 1 113 ? -6.656 -11.501 -3.922 1.00 94.25 113 SER A CA 1
ATOM 848 C C . SER A 1 113 ? -6.201 -10.425 -4.904 1.00 94.25 113 SER A C 1
ATOM 850 O O . SER A 1 113 ? -7.020 -9.695 -5.469 1.00 94.25 113 SER A O 1
ATOM 852 N N . ALA A 1 114 ? -4.891 -10.327 -5.127 1.00 95.62 114 ALA A N 1
ATOM 853 C CA . ALA A 1 114 ? -4.305 -9.412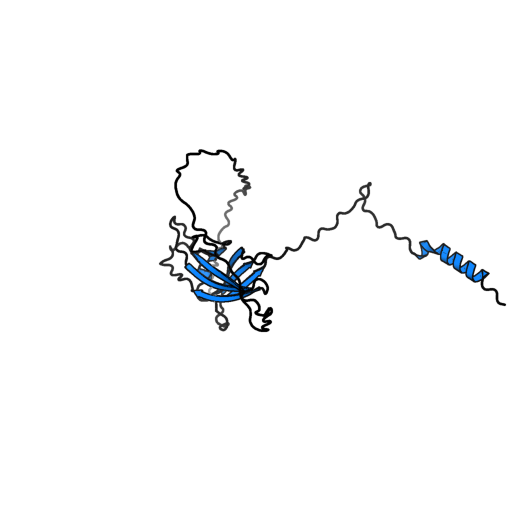 -6.099 1.00 95.62 114 ALA A CA 1
ATOM 854 C C . ALA A 1 114 ? -3.064 -10.027 -6.755 1.00 95.62 114 ALA A C 1
ATOM 856 O O . ALA A 1 114 ? -2.308 -10.750 -6.107 1.00 95.62 114 ALA A O 1
ATOM 857 N N . GLU A 1 115 ? -2.842 -9.686 -8.018 1.00 95.19 115 GLU A N 1
ATOM 858 C CA . GLU A 1 115 ? -1.713 -10.122 -8.831 1.00 95.19 115 GLU A CA 1
ATOM 859 C C . GLU A 1 115 ? -1.126 -8.935 -9.600 1.00 95.19 115 GLU A C 1
ATOM 861 O O . GLU A 1 115 ? -1.847 -8.067 -10.098 1.00 95.19 115 GLU A O 1
ATOM 866 N N . ILE A 1 116 ? 0.202 -8.900 -9.695 1.00 95.81 116 ILE A N 1
ATOM 867 C CA . ILE A 1 116 ? 0.919 -7.929 -10.520 1.00 95.81 116 ILE A CA 1
ATOM 868 C C . ILE A 1 116 ? 1.006 -8.494 -11.939 1.00 95.81 116 ILE A C 1
ATOM 870 O O . ILE A 1 116 ? 1.654 -9.514 -12.152 1.00 95.81 116 ILE A O 1
ATOM 874 N N . VAL A 1 117 ? 0.383 -7.818 -12.901 1.00 95.44 117 VAL A N 1
ATOM 875 C CA . VAL A 1 117 ? 0.399 -8.202 -14.322 1.00 95.44 117 VAL A CA 1
ATOM 876 C C . VAL A 1 117 ? 1.673 -7.718 -14.999 1.00 95.44 117 VAL A C 1
ATOM 878 O O . VAL A 1 117 ? 2.310 -8.446 -15.756 1.00 95.44 117 VAL A O 1
ATOM 881 N N . SER A 1 118 ? 2.050 -6.474 -14.724 1.00 94.88 118 SER A N 1
ATOM 882 C CA . SER A 1 118 ? 3.257 -5.857 -15.255 1.00 94.88 118 SER A CA 1
ATOM 883 C C . SER A 1 118 ? 3.900 -5.001 -14.179 1.00 94.88 118 SER A C 1
ATOM 885 O O . SER A 1 118 ? 3.208 -4.379 -13.376 1.00 94.88 118 SER A O 1
ATOM 887 N N . PHE A 1 119 ? 5.227 -4.986 -14.141 1.00 93.69 119 PHE A N 1
ATOM 888 C CA . PHE A 1 119 ? 5.997 -4.133 -13.248 1.00 93.69 119 PHE A CA 1
ATOM 889 C C . PHE A 1 119 ? 7.198 -3.592 -14.006 1.00 93.69 119 PHE A C 1
ATOM 891 O O . PHE A 1 119 ? 8.000 -4.361 -14.536 1.00 93.69 119 PHE A O 1
ATOM 898 N N . GLU A 1 120 ? 7.312 -2.274 -14.035 1.00 91.75 120 GLU A N 1
ATOM 899 C CA . GLU A 1 120 ? 8.438 -1.552 -14.598 1.00 91.75 120 GLU A CA 1
ATOM 900 C C . GLU A 1 120 ? 9.248 -0.979 -13.440 1.00 91.75 120 GLU A C 1
ATOM 902 O O . GLU A 1 120 ? 8.734 -0.234 -12.602 1.00 91.75 120 GLU A O 1
ATOM 907 N N . GLN A 1 121 ? 10.517 -1.374 -13.346 1.00 88.44 121 GLN A N 1
ATOM 908 C CA . GLN A 1 121 ? 11.385 -0.812 -12.326 1.00 88.44 121 GLN A CA 1
ATOM 909 C C . GLN A 1 121 ? 11.660 0.658 -12.675 1.00 88.44 121 GLN A C 1
ATOM 911 O O . GLN A 1 121 ? 12.095 0.920 -13.793 1.00 88.44 121 GLN A O 1
ATOM 916 N N . PRO A 1 122 ? 11.446 1.608 -11.746 1.00 85.69 122 PRO A N 1
ATOM 917 C CA . PRO A 1 122 ? 11.708 3.012 -12.028 1.00 85.69 122 PRO A CA 1
ATOM 918 C C . PRO A 1 122 ? 13.193 3.225 -12.318 1.00 85.69 122 PRO A C 1
ATOM 920 O O . PRO A 1 122 ? 14.048 2.755 -11.557 1.00 85.69 122 PRO A O 1
ATOM 923 N N . ASP A 1 123 ? 13.494 3.971 -13.377 1.00 77.56 123 ASP A N 1
ATOM 924 C CA . ASP A 1 123 ? 14.856 4.382 -13.705 1.00 77.56 123 ASP A CA 1
ATOM 925 C C . ASP A 1 123 ? 15.278 5.492 -12.745 1.00 77.56 123 ASP A C 1
ATOM 927 O O . ASP A 1 123 ? 15.125 6.673 -13.015 1.00 77.56 123 ASP A O 1
ATOM 931 N N . LEU A 1 124 ? 15.776 5.103 -11.570 1.00 71.00 124 LEU A N 1
ATOM 932 C CA . LEU A 1 124 ? 16.238 6.012 -10.515 1.00 71.00 124 LEU A CA 1
ATOM 933 C C . LEU A 1 124 ? 17.612 6.621 -10.805 1.00 71.00 124 LEU A C 1
ATOM 935 O O . LEU A 1 124 ? 18.391 6.844 -9.874 1.00 71.00 124 LEU A O 1
ATOM 939 N N . ASP A 1 125 ? 17.957 6.850 -12.071 1.00 62.19 125 ASP A N 1
ATOM 940 C CA . ASP A 1 125 ? 19.227 7.476 -12.386 1.00 62.19 125 ASP A CA 1
ATOM 941 C C . ASP A 1 125 ? 19.233 8.890 -11.786 1.00 62.19 125 ASP A C 1
ATOM 943 O O . ASP A 1 125 ? 18.518 9.803 -12.193 1.00 62.19 125 ASP A O 1
ATOM 947 N N . PHE A 1 126 ? 20.063 9.067 -10.757 1.00 52.47 126 PHE A N 1
ATOM 948 C CA . PHE A 1 126 ? 20.217 10.317 -10.005 1.00 52.47 126 PHE A CA 1
ATOM 949 C C . PHE A 1 126 ? 20.685 11.506 -10.878 1.00 52.47 126 PHE A C 1
ATOM 951 O O . PHE A 1 126 ? 20.937 12.590 -10.359 1.00 52.47 126 PHE A O 1
ATOM 958 N N . SER A 1 127 ? 20.863 11.289 -12.184 1.00 49.97 127 SER A N 1
ATOM 959 C CA . SER A 1 127 ? 21.171 12.274 -13.216 1.00 49.97 127 SER A CA 1
ATOM 960 C C . SER A 1 127 ? 19.944 12.876 -13.904 1.00 49.97 127 SER A C 1
ATOM 962 O O . SER A 1 127 ? 20.022 14.042 -14.290 1.00 49.97 127 SER A O 1
ATOM 964 N N . SER A 1 128 ? 18.855 12.118 -14.096 1.00 54.28 128 SER A N 1
ATOM 965 C CA . SER A 1 128 ? 17.653 12.593 -14.802 1.00 54.28 128 SER A CA 1
ATOM 966 C C . SER A 1 128 ? 16.618 13.179 -13.845 1.00 54.28 128 SER A C 1
ATOM 968 O O . SER A 1 128 ? 16.036 14.226 -14.133 1.00 54.28 128 SER A O 1
ATOM 970 N N . PHE A 1 129 ? 16.473 12.577 -12.662 1.00 55.88 129 PHE A N 1
ATOM 971 C CA . PHE A 1 129 ? 15.785 13.211 -11.553 1.00 55.88 129 PHE A CA 1
ATOM 972 C C . PHE A 1 129 ? 16.662 14.333 -11.036 1.00 55.88 129 PHE A C 1
ATOM 974 O O . PHE A 1 129 ? 17.838 14.122 -10.726 1.00 55.88 129 PHE A O 1
ATOM 981 N N . SER A 1 130 ? 16.097 15.539 -10.931 1.00 52.28 130 SER A N 1
ATOM 982 C CA . SER A 1 130 ? 16.745 16.629 -10.207 1.00 52.28 130 SER A CA 1
ATOM 983 C C . SER A 1 130 ? 17.323 16.052 -8.911 1.00 52.28 130 SER A C 1
ATOM 985 O O . SER A 1 130 ? 16.559 15.499 -8.120 1.00 52.28 130 SER A O 1
ATOM 987 N N . MET A 1 131 ? 18.649 16.149 -8.715 1.00 45.31 131 MET A N 1
ATOM 988 C CA . MET A 1 131 ? 19.458 15.558 -7.622 1.00 45.31 131 MET A CA 1
ATOM 989 C C . MET A 1 131 ? 18.958 15.822 -6.178 1.00 45.31 131 MET A C 1
ATOM 991 O O . MET A 1 131 ? 19.641 15.521 -5.203 1.00 45.31 131 MET A O 1
ATOM 995 N N . SER A 1 132 ? 17.779 16.413 -6.014 1.00 52.81 132 SER A N 1
ATOM 996 C CA . SER A 1 132 ? 17.130 16.781 -4.766 1.00 52.81 132 SER A CA 1
ATOM 997 C C . SER A 1 132 ? 15.912 15.925 -4.386 1.00 52.81 132 SER A C 1
ATOM 999 O O . SER A 1 132 ? 15.542 15.933 -3.212 1.00 52.81 132 SER A O 1
ATOM 1001 N N . SER A 1 133 ? 15.275 15.180 -5.303 1.00 63.16 133 SER A N 1
ATOM 1002 C CA . SER A 1 133 ? 14.045 14.441 -4.972 1.00 63.16 133 SER A CA 1
ATOM 1003 C C . SER A 1 133 ? 14.330 13.005 -4.525 1.00 63.16 133 SER A C 1
ATOM 1005 O O . SER A 1 133 ? 14.248 12.061 -5.307 1.00 63.16 133 SER A O 1
ATOM 1007 N N . SER A 1 134 ? 14.614 12.815 -3.234 1.00 81.25 134 SER A N 1
ATOM 1008 C CA . SER A 1 134 ? 14.613 11.479 -2.610 1.00 8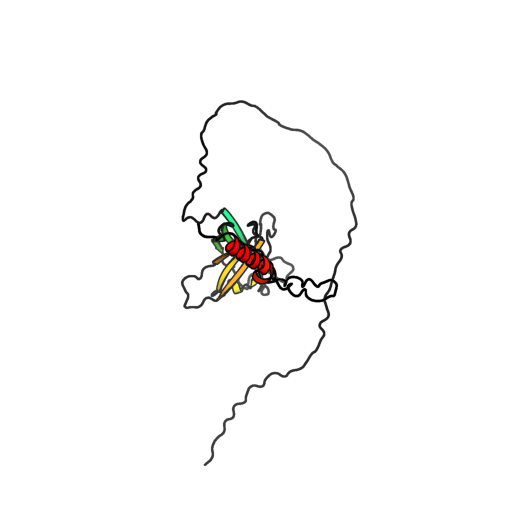1.25 134 SER A CA 1
ATOM 1009 C C . SER A 1 134 ? 13.205 10.899 -2.450 1.00 81.25 134 SER A C 1
ATOM 1011 O O . SER A 1 134 ? 13.056 9.730 -2.107 1.00 81.25 134 SER A O 1
ATOM 1013 N N . LEU A 1 135 ? 12.172 11.712 -2.683 1.00 88.56 135 LEU A N 1
ATOM 1014 C CA . LEU A 1 135 ? 10.776 11.363 -2.476 1.00 88.56 135 LEU A CA 1
ATOM 1015 C C . LEU A 1 135 ? 10.030 11.233 -3.802 1.00 88.56 135 LEU A C 1
ATOM 1017 O O . LEU A 1 135 ? 10.093 12.097 -4.676 1.00 88.56 135 LEU A O 1
ATOM 1021 N N . LEU A 1 136 ? 9.260 10.160 -3.896 1.00 90.25 136 LEU A N 1
ATOM 1022 C CA . LEU A 1 136 ? 8.384 9.811 -4.996 1.00 90.25 136 LEU A CA 1
ATOM 1023 C C . LEU A 1 136 ? 6.942 9.862 -4.509 1.00 90.25 136 LEU A C 1
ATOM 1025 O O . LEU A 1 136 ? 6.594 9.323 -3.462 1.00 90.25 136 LEU A O 1
ATOM 1029 N N . ARG A 1 137 ? 6.091 10.489 -5.301 1.00 92.06 137 ARG A N 1
ATOM 1030 C CA . ARG A 1 137 ? 4.642 10.453 -5.200 1.00 92.06 137 ARG A CA 1
ATOM 1031 C C . ARG A 1 137 ? 4.127 9.200 -5.903 1.00 92.06 137 ARG A C 1
ATOM 1033 O O . ARG A 1 137 ? 4.537 8.934 -7.025 1.00 92.06 137 ARG A O 1
ATOM 1040 N N . ILE A 1 138 ? 3.217 8.461 -5.277 1.00 94.69 138 ILE A N 1
ATOM 1041 C CA . ILE A 1 138 ? 2.625 7.233 -5.823 1.00 94.69 138 ILE A CA 1
ATOM 1042 C C . ILE A 1 138 ? 1.108 7.273 -5.670 1.00 94.69 138 ILE A C 1
ATOM 1044 O O . ILE A 1 138 ? 0.586 7.651 -4.621 1.00 94.69 138 ILE A O 1
ATOM 1048 N N . GLY A 1 139 ? 0.389 6.839 -6.700 1.00 95.50 139 GLY A N 1
ATOM 1049 C CA . GLY A 1 139 ? -1.067 6.733 -6.670 1.00 95.50 139 GLY A CA 1
ATOM 1050 C C . GLY A 1 139 ? -1.635 6.182 -7.973 1.00 95.50 139 GLY A C 1
ATOM 1051 O O . GLY A 1 139 ? -0.890 5.757 -8.855 1.00 95.50 139 GLY A O 1
ATOM 1052 N N . LEU A 1 140 ? -2.961 6.214 -8.101 1.00 94.56 140 LEU A N 1
ATOM 1053 C CA . LEU A 1 140 ? -3.628 5.935 -9.369 1.00 94.56 140 LEU A CA 1
ATOM 1054 C C . LEU A 1 140 ? -3.747 7.215 -10.179 1.00 94.56 140 LEU A C 1
ATOM 1056 O O . LEU A 1 140 ? -4.417 8.158 -9.752 1.00 94.56 140 LEU A O 1
ATOM 1060 N N . PHE A 1 141 ? -3.113 7.241 -11.343 1.00 91.19 141 PHE A N 1
ATOM 1061 C CA . PHE A 1 141 ? -3.184 8.363 -12.264 1.00 91.19 141 PHE A CA 1
ATOM 1062 C C . PHE A 1 141 ? -4.018 7.985 -13.484 1.00 91.19 141 PHE A C 1
ATOM 1064 O O . PHE A 1 141 ? -3.848 6.910 -14.054 1.00 91.19 141 PHE A O 1
ATOM 1071 N N . ASP A 1 142 ? -4.925 8.872 -13.878 1.00 90.50 142 ASP A N 1
ATOM 1072 C CA . ASP A 1 142 ? -5.682 8.732 -15.113 1.00 90.50 142 ASP A CA 1
ATOM 1073 C C . ASP A 1 142 ? -5.047 9.622 -16.197 1.00 90.50 142 ASP A C 1
ATOM 1075 O O . ASP A 1 142 ? -5.133 10.855 -16.106 1.00 90.50 142 ASP A O 1
ATOM 1079 N N . PRO A 1 143 ? -4.415 9.030 -17.231 1.00 87.69 143 PRO A N 1
ATOM 1080 C CA . PRO A 1 143 ? -3.759 9.791 -18.289 1.00 87.69 143 PRO A CA 1
ATOM 1081 C C . PRO A 1 143 ? -4.752 10.584 -19.143 1.00 87.69 143 PRO A C 1
ATOM 1083 O O . PRO A 1 143 ? -4.362 11.572 -19.760 1.00 87.69 143 PRO A O 1
ATOM 1086 N N . THR A 1 144 ? -6.032 10.196 -19.169 1.00 91.00 144 THR A N 1
ATOM 1087 C CA . THR A 1 144 ? -7.051 10.875 -19.982 1.00 91.00 144 THR A CA 1
ATOM 1088 C C . THR A 1 144 ? -7.497 12.191 -19.355 1.00 91.00 144 THR A C 1
ATOM 1090 O O . THR A 1 144 ? -7.682 13.186 -20.053 1.00 91.00 144 THR A O 1
ATOM 1093 N N . THR A 1 145 ? -7.628 12.223 -18.028 1.00 89.88 145 THR A N 1
ATOM 1094 C CA . THR A 1 145 ? -8.048 13.413 -17.275 1.00 89.88 145 THR A CA 1
ATOM 1095 C C . THR A 1 145 ? -6.877 14.200 -16.694 1.00 89.88 145 THR A C 1
ATOM 1097 O O . THR A 1 145 ? -7.089 15.283 -16.141 1.00 89.88 145 THR A O 1
ATOM 1100 N N . ALA A 1 146 ? -5.654 13.675 -16.825 1.00 88.25 146 ALA A N 1
ATOM 1101 C CA . ALA A 1 146 ? -4.423 14.201 -16.243 1.00 88.25 146 ALA A CA 1
ATOM 1102 C C . ALA A 1 146 ? -4.538 14.465 -14.729 1.00 88.25 146 ALA A C 1
ATOM 1104 O O . ALA A 1 146 ? -3.988 15.435 -14.198 1.00 88.25 146 ALA A O 1
ATOM 1105 N N . LYS A 1 147 ? -5.290 13.613 -14.022 1.00 90.94 147 LYS A N 1
ATOM 1106 C CA . LYS A 1 147 ? -5.578 13.747 -12.591 1.00 90.94 147 LYS A CA 1
ATOM 1107 C C . LYS A 1 147 ? -5.313 12.447 -11.850 1.00 90.94 147 LYS A C 1
ATOM 1109 O O . LYS A 1 147 ? -5.473 11.348 -12.374 1.00 90.94 147 LYS A O 1
ATOM 1114 N N . TRP A 1 148 ? -4.945 12.594 -10.583 1.00 91.50 148 TRP A N 1
ATOM 1115 C CA . TRP A 1 148 ? -4.901 11.477 -9.651 1.00 91.50 148 TRP A CA 1
ATOM 1116 C C . TRP A 1 148 ? -6.333 11.066 -9.300 1.00 91.50 148 TRP A C 1
ATOM 1118 O O . TRP A 1 148 ? -7.124 11.895 -8.850 1.00 91.50 148 TRP A O 1
ATOM 1128 N N . LYS A 1 149 ? -6.665 9.796 -9.538 1.00 90.62 149 LYS A N 1
ATOM 1129 C CA . LYS A 1 149 ? -7.991 9.215 -9.296 1.00 90.62 149 LYS A CA 1
ATOM 1130 C C . LYS A 1 149 ? -8.210 8.880 -7.818 1.00 90.62 149 LYS A C 1
ATOM 1132 O O . LYS A 1 149 ? -9.344 8.877 -7.356 1.00 90.62 149 LYS A O 1
ATOM 1137 N N . SER A 1 150 ? -7.133 8.605 -7.085 1.00 88.38 150 SER A N 1
ATOM 1138 C CA . SER A 1 150 ? -7.167 8.127 -5.701 1.00 88.38 150 SER A CA 1
ATOM 1139 C C . SER A 1 150 ? -6.374 9.017 -4.749 1.00 88.38 150 SER A C 1
ATOM 1141 O O . SER A 1 150 ? -5.650 9.925 -5.164 1.00 88.38 150 SER A O 1
ATOM 1143 N N . SER A 1 151 ? -6.413 8.661 -3.464 1.00 91.19 151 SER A N 1
ATOM 1144 C CA . SER A 1 151 ? -5.423 9.131 -2.498 1.00 91.19 151 SER A CA 1
ATOM 1145 C C . SER A 1 151 ? -4.015 8.773 -2.964 1.00 91.19 151 SER A C 1
ATOM 1147 O O . SER A 1 151 ? -3.781 7.724 -3.576 1.00 91.19 151 SER A O 1
ATOM 1149 N N . ILE A 1 152 ? -3.087 9.662 -2.645 1.00 93.56 152 ILE A N 1
ATOM 1150 C CA . ILE A 1 152 ? -1.696 9.615 -3.067 1.00 93.56 152 ILE A CA 1
ATOM 1151 C C . ILE A 1 152 ? -0.836 9.399 -1.822 1.00 93.56 152 ILE A C 1
ATOM 1153 O O . ILE A 1 152 ? -1.103 9.994 -0.776 1.00 93.56 152 ILE A O 1
ATOM 1157 N N . SER A 1 153 ? 0.203 8.581 -1.930 1.00 94.88 153 SER A N 1
ATOM 1158 C CA . SER A 1 153 ? 1.217 8.411 -0.891 1.00 94.88 153 SER A CA 1
ATOM 1159 C C . SER A 1 153 ? 2.588 8.884 -1.367 1.00 94.88 153 SER A C 1
ATOM 1161 O O . SER A 1 153 ? 2.824 9.066 -2.562 1.00 94.88 153 SER A O 1
ATOM 1163 N N . THR A 1 154 ? 3.492 9.096 -0.416 1.00 93.94 154 THR A N 1
ATOM 1164 C CA . THR A 1 154 ? 4.883 9.458 -0.689 1.00 93.94 154 THR A CA 1
ATOM 1165 C C . THR A 1 154 ? 5.793 8.331 -0.213 1.00 93.94 154 THR A C 1
ATOM 1167 O O . THR A 1 154 ? 5.624 7.845 0.905 1.00 93.94 154 THR A O 1
ATOM 1170 N N . THR A 1 155 ? 6.764 7.932 -1.031 1.00 92.50 155 THR A N 1
ATOM 1171 C CA . THR A 1 155 ? 7.789 6.936 -0.691 1.00 92.50 155 THR A CA 1
ATOM 1172 C C . THR A 1 155 ? 9.186 7.438 -1.039 1.00 92.50 155 THR A C 1
ATOM 1174 O O . THR A 1 155 ? 9.327 8.389 -1.797 1.00 92.50 155 THR A O 1
ATOM 1177 N N . SER A 1 156 ? 10.225 6.802 -0.501 1.00 90.56 156 SER A N 1
ATOM 1178 C CA . SER A 1 156 ? 11.615 7.097 -0.870 1.00 90.56 156 SER A CA 1
ATOM 1179 C C . SER A 1 156 ? 12.016 6.373 -2.159 1.00 90.56 156 SER A C 1
ATOM 1181 O O . SER A 1 156 ? 11.572 5.246 -2.390 1.00 90.56 156 SER A O 1
ATOM 1183 N N . THR A 1 157 ? 12.907 6.959 -2.958 1.00 89.56 157 THR A N 1
ATOM 1184 C CA . THR A 1 157 ? 13.549 6.286 -4.104 1.00 89.56 157 THR A CA 1
ATOM 1185 C C . THR A 1 157 ? 14.274 5.004 -3.679 1.00 89.56 157 THR A C 1
ATOM 1187 O O . THR A 1 157 ? 14.232 4.004 -4.391 1.00 89.56 157 THR A O 1
ATOM 1190 N N . GLU A 1 158 ? 14.823 4.955 -2.461 1.00 88.75 158 GLU A N 1
ATOM 1191 C CA . GLU A 1 158 ? 15.485 3.766 -1.897 1.00 88.75 158 GLU A CA 1
ATOM 1192 C C . GLU A 1 158 ? 14.584 2.521 -1.849 1.00 88.75 158 GLU A C 1
ATOM 1194 O O . GLU A 1 158 ? 15.076 1.396 -1.860 1.00 88.75 158 GLU A O 1
ATOM 1199 N N . THR A 1 159 ? 13.260 2.708 -1.863 1.00 90.88 159 THR A N 1
ATOM 1200 C CA . THR A 1 159 ? 12.266 1.618 -1.873 1.00 90.88 159 THR A CA 1
ATOM 1201 C C . THR A 1 159 ? 12.428 0.696 -3.085 1.00 90.88 159 THR A C 1
ATOM 1203 O O . THR A 1 159 ? 12.120 -0.493 -2.998 1.00 90.88 159 THR A O 1
ATOM 1206 N N . PHE A 1 160 ? 12.928 1.236 -4.201 1.00 89.69 160 PHE A N 1
ATOM 1207 C CA . PHE A 1 160 ? 13.151 0.515 -5.458 1.00 89.69 160 PHE A CA 1
ATOM 1208 C C . PHE A 1 160 ? 14.641 0.284 -5.751 1.00 89.69 160 PHE A C 1
ATOM 1210 O O . PHE A 1 160 ? 14.999 -0.167 -6.840 1.00 89.69 160 PHE A O 1
ATOM 1217 N N . ALA A 1 161 ? 15.526 0.598 -4.799 1.00 87.31 161 ALA A N 1
ATOM 1218 C CA . ALA A 1 161 ? 16.952 0.370 -4.958 1.00 87.31 161 ALA A CA 1
ATOM 1219 C C . ALA A 1 161 ? 17.281 -1.129 -4.968 1.00 87.31 161 ALA A C 1
ATOM 1221 O O . ALA A 1 161 ? 16.572 -1.976 -4.417 1.00 87.31 161 ALA A O 1
ATOM 1222 N N . LYS A 1 162 ? 18.418 -1.467 -5.576 1.00 85.88 162 LYS A N 1
ATOM 1223 C CA . LYS A 1 162 ? 18.907 -2.846 -5.615 1.00 85.88 162 LYS A CA 1
ATOM 1224 C C . LYS A 1 162 ? 19.129 -3.370 -4.191 1.00 85.88 162 LYS A C 1
ATOM 1226 O O . LYS A 1 162 ? 19.766 -2.709 -3.376 1.00 85.88 162 LYS A O 1
ATOM 1231 N N . GLY A 1 163 ? 18.633 -4.573 -3.905 1.00 87.44 163 GLY A N 1
ATOM 1232 C CA . GLY A 1 163 ? 18.675 -5.147 -2.556 1.00 87.44 163 GLY A CA 1
ATOM 1233 C C . GLY A 1 163 ? 17.464 -4.795 -1.687 1.00 87.44 163 GLY A C 1
ATOM 1234 O O . GLY A 1 163 ? 17.492 -5.059 -0.486 1.00 87.44 163 GLY A O 1
ATOM 1235 N N . TYR A 1 164 ? 16.397 -4.250 -2.273 1.00 89.88 164 TYR A N 1
ATOM 1236 C CA . TYR A 1 164 ? 15.089 -4.107 -1.641 1.00 89.88 164 TYR A CA 1
ATOM 1237 C C . TYR A 1 164 ? 14.007 -4.824 -2.456 1.00 89.88 164 TYR A C 1
ATOM 1239 O O . TYR A 1 164 ? 14.096 -4.916 -3.677 1.00 89.88 164 TYR A O 1
ATOM 1247 N N . SER A 1 165 ? 12.986 -5.343 -1.769 1.00 91.62 165 SER A N 1
ATOM 1248 C CA . SER A 1 165 ? 11.790 -5.933 -2.382 1.00 91.62 165 SER A CA 1
ATOM 1249 C C . SER A 1 165 ? 10.583 -5.035 -2.080 1.00 91.62 165 SER A C 1
ATOM 1251 O O . SER A 1 165 ? 10.167 -4.952 -0.914 1.00 91.62 165 SER A O 1
ATOM 1253 N N . PRO A 1 166 ? 10.042 -4.314 -3.081 1.00 94.19 166 PRO A N 1
ATOM 1254 C CA . PRO A 1 166 ? 8.886 -3.451 -2.888 1.00 94.19 166 PRO A CA 1
ATOM 1255 C C . PRO A 1 166 ? 7.600 -4.279 -2.779 1.00 94.19 166 PRO A C 1
ATOM 1257 O O . PRO A 1 166 ? 7.336 -5.190 -3.557 1.00 94.19 166 PRO A O 1
ATOM 1260 N N . THR A 1 167 ? 6.770 -3.933 -1.805 1.00 95.56 167 THR A N 1
ATOM 1261 C CA . THR A 1 167 ? 5.420 -4.447 -1.589 1.00 95.56 167 THR A CA 1
ATOM 1262 C C . THR A 1 167 ? 4.432 -3.306 -1.779 1.00 95.56 167 THR A C 1
ATOM 1264 O O . THR A 1 167 ? 4.388 -2.364 -0.984 1.00 95.56 167 THR A O 1
ATOM 1267 N N . ILE A 1 168 ? 3.633 -3.398 -2.833 1.00 95.94 168 ILE A N 1
ATOM 1268 C CA . ILE A 1 168 ? 2.563 -2.462 -3.149 1.00 95.94 168 ILE A CA 1
ATOM 1269 C C . ILE A 1 168 ? 1.332 -2.857 -2.333 1.00 95.94 168 ILE A C 1
ATOM 1271 O O . ILE A 1 168 ? 0.902 -4.009 -2.324 1.00 95.94 168 ILE A O 1
ATOM 1275 N N . VAL A 1 169 ? 0.772 -1.901 -1.607 1.00 96.88 169 VAL A N 1
ATOM 1276 C CA . VAL A 1 169 ? -0.413 -2.081 -0.775 1.00 96.88 169 VAL A CA 1
ATOM 1277 C C . VAL A 1 169 ? -1.542 -1.266 -1.384 1.00 96.88 169 VAL A C 1
ATOM 1279 O O . VAL A 1 169 ? -1.498 -0.032 -1.379 1.00 96.88 169 VAL A O 1
ATOM 1282 N N . LEU A 1 170 ? -2.550 -1.965 -1.892 1.00 96.38 170 LEU A N 1
ATOM 1283 C CA . LEU A 1 170 ? -3.792 -1.379 -2.372 1.00 96.38 170 LEU A CA 1
ATOM 1284 C C . LEU A 1 170 ? -4.783 -1.293 -1.210 1.00 96.38 170 LEU A C 1
ATOM 1286 O O . LEU A 1 170 ? -5.075 -2.300 -0.560 1.00 96.38 170 LEU A O 1
ATOM 1290 N N . SER A 1 171 ? -5.295 -0.095 -0.948 1.00 96.12 171 SER A N 1
ATOM 1291 C CA . SER A 1 171 ? -6.272 0.157 0.112 1.00 96.12 171 SER A CA 1
ATOM 1292 C C . SER A 1 171 ? -7.655 0.357 -0.496 1.00 96.12 171 SER A C 1
ATOM 1294 O O . SER A 1 171 ? -7.857 1.288 -1.273 1.00 96.12 171 SER A O 1
ATOM 1296 N N . LEU A 1 172 ? -8.600 -0.499 -0.123 1.00 95.94 172 LEU A N 1
ATOM 1297 C CA . LEU A 1 172 ? -9.998 -0.462 -0.536 1.00 95.94 172 LEU A CA 1
ATOM 1298 C C . LEU A 1 172 ? -10.888 0.097 0.577 1.00 95.94 172 LEU A C 1
ATOM 1300 O O . LEU A 1 172 ? -10.644 -0.158 1.757 1.00 95.94 172 LEU A O 1
ATOM 1304 N N . ASP A 1 173 ? -11.962 0.777 0.198 1.00 94.25 173 ASP A N 1
ATOM 1305 C CA . ASP A 1 173 ? -13.090 1.098 1.073 1.00 94.25 173 ASP A CA 1
ATOM 1306 C C . ASP A 1 173 ? -13.868 -0.177 1.479 1.00 94.25 173 ASP A C 1
ATOM 1308 O O . ASP A 1 173 ? -13.695 -1.255 0.904 1.00 94.25 173 ASP A O 1
ATOM 1312 N N . ALA A 1 174 ? -14.759 -0.059 2.464 1.00 91.94 174 ALA A N 1
ATOM 1313 C CA . ALA A 1 174 ? -15.731 -1.072 2.856 1.00 91.94 174 ALA A CA 1
ATOM 1314 C C . ALA A 1 174 ? -16.581 -1.583 1.678 1.00 91.94 174 ALA A C 1
ATOM 1316 O O . ALA A 1 174 ? -16.952 -2.756 1.671 1.00 91.94 174 ALA A O 1
ATOM 1317 N N . THR A 1 175 ? -16.855 -0.737 0.677 1.00 91.44 175 THR A N 1
ATOM 1318 C CA . THR A 1 175 ? -17.582 -1.108 -0.551 1.00 91.44 175 THR A CA 1
ATOM 1319 C C . THR A 1 175 ? -16.737 -1.877 -1.571 1.00 91.44 175 THR A C 1
ATOM 1321 O O . THR A 1 175 ? -17.293 -2.489 -2.479 1.00 91.44 175 THR A O 1
ATOM 1324 N N . GLY A 1 176 ? -15.408 -1.885 -1.421 1.00 90.75 176 GLY A N 1
ATOM 1325 C CA . GLY A 1 176 ? -14.479 -2.471 -2.389 1.00 90.75 176 GLY A CA 1
ATOM 1326 C C . GLY A 1 176 ? -13.916 -1.483 -3.415 1.00 90.75 176 GLY A C 1
ATOM 1327 O O . GLY A 1 176 ? -13.116 -1.895 -4.250 1.00 90.75 176 GLY A O 1
ATOM 1328 N N . GLU A 1 177 ? -14.270 -0.195 -3.345 1.00 92.62 177 GLU A N 1
ATOM 1329 C CA . GLU A 1 177 ? -13.660 0.843 -4.184 1.00 92.62 177 GLU A CA 1
ATOM 1330 C C . GLU A 1 177 ? -12.218 1.146 -3.751 1.00 92.62 177 GLU A C 1
ATOM 1332 O O . GLU A 1 177 ? -11.891 1.170 -2.565 1.00 92.62 177 GLU A O 1
ATOM 1337 N N . LEU A 1 178 ? -11.338 1.408 -4.715 1.00 93.88 178 LEU A N 1
ATOM 1338 C CA . LEU A 1 178 ? -9.928 1.684 -4.467 1.00 93.88 178 LEU A CA 1
ATOM 1339 C C . LEU A 1 178 ? -9.710 3.113 -3.946 1.00 93.88 178 LEU A C 1
ATOM 1341 O O . LEU A 1 178 ? -9.842 4.092 -4.675 1.00 93.88 178 LEU A O 1
ATOM 1345 N N . MET A 1 179 ? -9.319 3.228 -2.678 1.00 94.50 179 MET A N 1
ATOM 1346 C CA . MET A 1 179 ? -9.109 4.505 -1.989 1.00 94.50 179 MET A CA 1
ATOM 1347 C C . MET A 1 179 ? -7.715 5.084 -2.206 1.00 94.50 179 MET A C 1
ATOM 1349 O O . MET A 1 179 ? -7.549 6.305 -2.264 1.00 94.50 179 MET A O 1
ATOM 1353 N N . GLY A 1 180 ? -6.697 4.231 -2.306 1.00 94.56 180 GLY A N 1
ATOM 1354 C CA . GLY A 1 180 ? -5.320 4.682 -2.455 1.00 94.56 180 GLY A CA 1
ATOM 1355 C C . GLY A 1 180 ? -4.307 3.554 -2.546 1.00 94.56 180 GLY A C 1
ATOM 1356 O O . GLY A 1 180 ? -4.622 2.379 -2.359 1.00 94.56 180 GLY A O 1
ATOM 1357 N N . VAL A 1 181 ? -3.067 3.951 -2.816 1.00 96.31 181 VAL A N 1
ATOM 1358 C CA . VAL A 1 181 ? -1.925 3.049 -2.977 1.00 96.31 181 VAL A CA 1
ATOM 1359 C C . VAL A 1 181 ? -0.800 3.511 -2.070 1.00 96.31 181 VAL A C 1
ATOM 1361 O O . VAL A 1 181 ? -0.542 4.709 -1.955 1.00 96.31 181 VAL A O 1
ATOM 1364 N N . SER A 1 182 ? -0.110 2.564 -1.445 1.00 95.69 182 SER A N 1
ATOM 1365 C CA . SER A 1 182 ? 1.143 2.810 -0.731 1.00 95.69 182 SER A CA 1
ATOM 1366 C C . SER A 1 182 ? 2.172 1.746 -1.073 1.00 95.69 182 SER A C 1
ATOM 1368 O O . SER A 1 182 ? 1.813 0.652 -1.501 1.00 95.69 182 SER A O 1
ATOM 1370 N N . VAL A 1 183 ? 3.452 2.059 -0.899 1.00 95.56 183 VAL A N 1
ATOM 1371 C CA . VAL A 1 183 ? 4.539 1.107 -1.135 1.00 95.56 183 VAL A CA 1
ATOM 1372 C C . VAL A 1 183 ? 5.376 1.000 0.125 1.00 95.56 183 VAL A C 1
ATOM 1374 O O . VAL A 1 183 ? 5.641 1.988 0.806 1.00 95.56 183 VAL A O 1
ATOM 1377 N N . LYS A 1 184 ? 5.758 -0.227 0.456 1.00 94.00 184 LYS A N 1
ATOM 1378 C CA . LYS A 1 184 ? 6.680 -0.547 1.544 1.00 94.00 184 LYS A CA 1
ATOM 1379 C C . LYS A 1 184 ? 7.803 -1.385 0.969 1.00 94.00 184 LYS A C 1
ATOM 1381 O O . LYS A 1 184 ? 7.538 -2.232 0.132 1.00 94.00 184 LYS A O 1
ATOM 1386 N N . SER A 1 185 ? 9.030 -1.211 1.430 1.00 92.12 185 SER A N 1
ATOM 1387 C CA . SER A 1 185 ? 10.149 -2.060 1.016 1.00 92.12 185 SER A CA 1
ATOM 1388 C C . SER A 1 185 ? 10.760 -2.777 2.205 1.00 92.12 185 SER A C 1
ATOM 1390 O O . SER A 1 185 ? 10.921 -2.191 3.275 1.00 92.12 185 SER A O 1
ATOM 1392 N N . ALA A 1 186 ? 11.167 -4.024 1.991 1.00 89.88 186 ALA A N 1
ATOM 1393 C CA . ALA A 1 186 ? 12.026 -4.757 2.912 1.00 89.88 186 ALA A CA 1
ATOM 1394 C C . ALA A 1 186 ? 13.415 -4.932 2.294 1.00 89.88 186 ALA A C 1
ATOM 1396 O O . ALA A 1 186 ? 13.530 -5.163 1.088 1.00 89.88 186 ALA A O 1
ATOM 1397 N N . ARG A 1 187 ? 14.465 -4.830 3.118 1.00 89.44 187 ARG A N 1
ATOM 1398 C CA . ARG A 1 187 ? 15.832 -5.128 2.683 1.00 89.44 187 ARG A CA 1
ATOM 1399 C C . ARG A 1 187 ? 15.959 -6.630 2.447 1.00 89.44 187 ARG A C 1
ATOM 1401 O O . ARG A 1 187 ? 15.578 -7.436 3.292 1.00 89.44 187 ARG A O 1
ATOM 1408 N N . ILE A 1 188 ? 16.494 -6.975 1.292 1.00 87.81 188 ILE A N 1
ATOM 1409 C CA . ILE A 1 188 ? 16.790 -8.336 0.880 1.00 87.81 188 ILE A CA 1
ATOM 1410 C C . ILE A 1 188 ? 18.077 -8.788 1.575 1.00 87.81 188 ILE A C 1
ATOM 1412 O O . ILE A 1 188 ? 19.109 -8.123 1.472 1.00 87.81 188 ILE A O 1
ATOM 1416 N N . ASP A 1 189 ? 18.010 -9.927 2.264 1.00 83.62 189 ASP A N 1
ATOM 1417 C CA . ASP A 1 189 ? 19.194 -10.602 2.791 1.00 83.62 189 ASP A CA 1
ATOM 1418 C C . ASP A 1 189 ? 19.786 -11.547 1.734 1.00 83.62 189 ASP A C 1
ATOM 1420 O O . ASP A 1 189 ? 19.062 -12.217 0.992 1.00 83.62 189 ASP A O 1
ATOM 1424 N N . ALA A 1 190 ? 21.115 -11.616 1.675 1.00 73.00 190 ALA A N 1
ATOM 1425 C CA . ALA A 1 190 ? 21.868 -12.351 0.662 1.00 73.00 190 ALA A CA 1
ATOM 1426 C C . ALA A 1 190 ? 21.600 -13.871 0.683 1.00 73.00 190 ALA A C 1
ATOM 1428 O O . ALA A 1 190 ? 21.860 -14.547 -0.309 1.00 73.00 190 ALA A O 1
ATOM 1429 N N . GLY A 1 191 ? 21.056 -14.408 1.781 1.00 73.38 191 GLY A N 1
ATOM 1430 C CA . GLY A 1 191 ? 20.677 -15.819 1.909 1.00 73.38 191 GLY A CA 1
ATOM 1431 C C . GLY A 1 191 ? 19.247 -16.168 1.471 1.00 73.38 191 GLY A C 1
ATOM 1432 O O . GLY A 1 191 ? 18.912 -17.348 1.404 1.00 73.38 191 GLY A O 1
ATOM 1433 N N . GLN A 1 192 ? 18.387 -15.186 1.182 1.00 69.44 192 GLN A N 1
ATOM 1434 C CA . GLN A 1 192 ? 16.947 -15.389 0.951 1.00 69.44 192 GLN A CA 1
ATOM 1435 C C . GLN A 1 192 ? 16.562 -15.284 -0.532 1.00 69.44 192 GLN A C 1
ATOM 1437 O O . GLN A 1 192 ? 15.700 -14.499 -0.892 1.00 69.44 192 GLN A O 1
ATOM 1442 N N . THR A 1 193 ? 17.188 -16.057 -1.427 1.00 65.88 193 THR A N 1
ATOM 1443 C CA . THR A 1 193 ? 17.169 -15.750 -2.875 1.00 65.88 193 THR A CA 1
ATOM 1444 C C . THR A 1 193 ? 15.956 -16.145 -3.706 1.00 65.88 193 THR A C 1
ATOM 1446 O O . THR A 1 193 ? 15.957 -15.945 -4.921 1.00 65.88 193 THR A O 1
ATOM 1449 N N . ARG A 1 194 ? 14.903 -16.676 -3.083 1.00 73.12 194 ARG A N 1
ATOM 1450 C CA . ARG A 1 194 ? 13.787 -17.270 -3.829 1.00 73.12 194 ARG A CA 1
ATOM 1451 C C . ARG A 1 194 ? 12.680 -16.292 -4.229 1.00 73.12 194 ARG A C 1
ATOM 1453 O O . ARG A 1 194 ? 12.151 -16.441 -5.321 1.00 73.12 194 ARG A O 1
ATOM 1460 N N . ASP A 1 195 ? 12.391 -15.272 -3.414 1.00 74.50 195 ASP A N 1
ATOM 1461 C CA . ASP A 1 195 ? 11.183 -14.438 -3.573 1.00 74.50 195 ASP A CA 1
ATOM 1462 C C . ASP A 1 195 ? 11.489 -12.926 -3.529 1.00 74.50 195 ASP A C 1
ATOM 1464 O O . ASP A 1 195 ? 10.970 -12.189 -2.682 1.00 74.50 195 ASP A O 1
ATOM 1468 N N . PHE A 1 196 ? 12.353 -12.463 -4.437 1.00 77.69 196 PHE A N 1
ATOM 1469 C CA . PHE A 1 196 ? 12.806 -11.064 -4.520 1.00 77.69 196 PHE A CA 1
ATOM 1470 C C . PHE A 1 196 ? 11.952 -10.136 -5.384 1.00 77.69 196 PHE A C 1
ATOM 1472 O O . PHE A 1 196 ? 12.219 -8.935 -5.428 1.00 77.69 196 PHE A O 1
ATOM 1479 N N . GLY A 1 197 ? 10.939 -10.670 -6.064 1.00 87.12 197 GLY A N 1
ATOM 1480 C CA . GLY A 1 197 ? 10.073 -9.878 -6.929 1.00 87.12 197 GLY A CA 1
ATOM 1481 C C . GLY A 1 197 ? 9.259 -8.820 -6.173 1.00 87.12 197 GLY A C 1
ATOM 1482 O O . GLY A 1 197 ? 9.134 -8.882 -4.941 1.00 87.12 197 GLY A O 1
ATOM 1483 N N . PRO A 1 198 ? 8.687 -7.849 -6.904 1.00 92.38 198 PRO A N 1
ATOM 1484 C CA . PRO A 1 198 ? 7.675 -6.965 -6.351 1.00 92.38 198 PRO A CA 1
ATOM 1485 C C . PRO A 1 198 ? 6.488 -7.798 -5.852 1.00 92.38 198 PRO A C 1
ATOM 1487 O O . PRO A 1 198 ? 6.104 -8.796 -6.463 1.00 92.38 198 PRO A O 1
ATOM 1490 N N . LYS A 1 199 ? 5.910 -7.396 -4.724 1.00 94.56 199 LYS A N 1
ATOM 1491 C CA . LYS A 1 199 ? 4.752 -8.061 -4.114 1.00 94.56 199 LYS A CA 1
ATOM 1492 C C . LYS A 1 199 ? 3.569 -7.115 -4.087 1.00 94.56 199 LYS A C 1
ATOM 1494 O O . LYS A 1 199 ? 3.744 -5.900 -4.025 1.00 94.56 199 LYS A O 1
ATOM 1499 N N . VAL A 1 200 ? 2.365 -7.667 -4.081 1.00 96.25 200 VAL A N 1
ATOM 1500 C CA . VAL A 1 200 ? 1.135 -6.894 -3.923 1.00 96.25 200 VAL A CA 1
ATOM 1501 C C . VAL A 1 200 ? 0.319 -7.440 -2.763 1.00 96.25 200 VAL A C 1
ATOM 1503 O O . VAL A 1 200 ? 0.274 -8.643 -2.523 1.00 96.25 200 VAL A O 1
ATOM 1506 N N . THR A 1 201 ? -0.302 -6.541 -2.010 1.00 96.19 201 THR A N 1
ATOM 1507 C CA . THR A 1 201 ? -1.237 -6.890 -0.943 1.00 96.19 201 THR A CA 1
ATOM 1508 C C . THR A 1 201 ? -2.462 -5.996 -1.023 1.00 96.19 201 THR A C 1
ATOM 1510 O O . THR A 1 201 ? -2.347 -4.788 -1.236 1.00 96.19 201 THR A O 1
ATOM 1513 N N . LEU A 1 202 ? -3.634 -6.591 -0.827 1.00 96.44 202 LEU A N 1
ATOM 1514 C CA . LEU A 1 202 ? -4.901 -5.877 -0.803 1.00 96.44 202 LEU A CA 1
ATOM 1515 C C . LEU A 1 202 ? -5.372 -5.724 0.647 1.00 96.44 202 LEU A C 1
ATOM 1517 O O . LEU A 1 202 ? -5.315 -6.664 1.444 1.00 96.44 202 LEU A O 1
ATOM 1521 N N . ARG A 1 203 ? -5.808 -4.523 1.021 1.00 95.69 203 ARG A N 1
ATOM 1522 C CA . ARG A 1 203 ? -6.319 -4.211 2.359 1.00 95.69 203 ARG A CA 1
ATOM 1523 C C . ARG A 1 203 ? -7.659 -3.517 2.239 1.00 95.69 203 ARG A C 1
ATOM 1525 O O . ARG A 1 203 ? -7.749 -2.464 1.628 1.00 95.69 203 ARG A O 1
ATOM 1532 N N . ARG A 1 204 ? -8.687 -4.079 2.869 1.00 95.00 204 ARG A N 1
ATOM 1533 C CA . ARG A 1 204 ? -9.997 -3.438 2.989 1.00 95.00 204 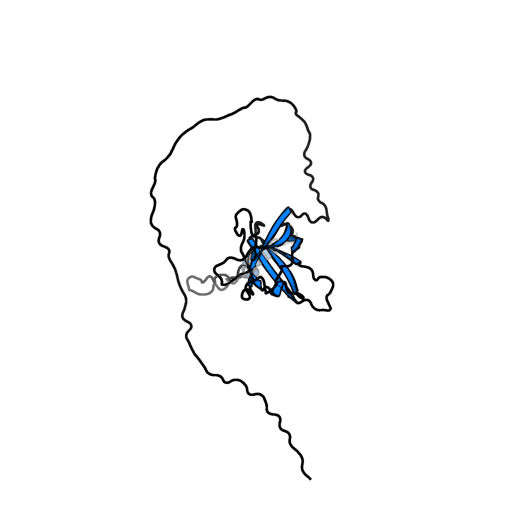ARG A CA 1
ATOM 1534 C C . ARG A 1 204 ? -10.092 -2.666 4.298 1.00 95.00 204 ARG A C 1
ATOM 1536 O O . ARG A 1 204 ? -9.647 -3.156 5.337 1.00 95.00 204 ARG A O 1
ATOM 1543 N N . MET A 1 205 ? -10.696 -1.485 4.253 1.00 92.00 205 MET A N 1
ATOM 1544 C CA . MET A 1 205 ? -11.067 -0.737 5.446 1.00 92.00 205 MET A CA 1
ATOM 1545 C C . MET A 1 205 ? -12.067 -1.545 6.279 1.00 92.00 205 MET A C 1
ATOM 1547 O O . MET A 1 205 ? -13.153 -1.895 5.821 1.00 92.00 205 MET A O 1
ATOM 1551 N N . GLY A 1 206 ? -11.668 -1.867 7.507 1.00 87.62 206 GLY A N 1
ATOM 1552 C CA . GLY A 1 206 ? -12.524 -2.502 8.502 1.00 87.62 206 GLY A CA 1
ATOM 1553 C C . GLY A 1 206 ? -13.081 -1.478 9.483 1.00 87.62 206 GLY A C 1
ATOM 1554 O O . GLY A 1 206 ? -12.482 -0.423 9.705 1.00 87.62 206 GLY A O 1
ATOM 1555 N N . ALA A 1 207 ? -14.209 -1.806 10.112 1.00 86.38 207 ALA A N 1
ATOM 1556 C CA . ALA A 1 207 ? -14.679 -1.042 11.259 1.00 86.38 207 ALA A CA 1
ATOM 1557 C C . ALA A 1 207 ? -13.628 -1.107 12.379 1.00 86.38 207 ALA A C 1
ATOM 1559 O O . ALA A 1 207 ? -13.155 -2.188 12.735 1.00 86.38 207 ALA A O 1
ATOM 1560 N N . GLY A 1 208 ? -13.261 0.051 12.929 1.00 87.50 208 GLY A N 1
ATOM 1561 C CA . GLY A 1 208 ? -12.378 0.111 14.088 1.00 87.50 208 GLY A CA 1
ATOM 1562 C C . GLY A 1 208 ? -13.010 -0.568 15.304 1.00 87.50 208 GLY A C 1
ATOM 1563 O O . GLY A 1 208 ? -14.236 -0.599 15.446 1.00 87.50 208 GLY A O 1
ATOM 1564 N N . GLY A 1 209 ? -12.168 -1.095 16.196 1.00 89.12 209 GLY A N 1
ATOM 1565 C CA . GLY A 1 209 ? -12.626 -1.589 17.490 1.00 89.12 209 GLY A CA 1
ATOM 1566 C C . GLY A 1 209 ? -13.376 -0.483 18.230 1.00 89.12 209 GLY A C 1
ATOM 1567 O O . GLY A 1 209 ? -12.867 0.628 18.379 1.00 89.12 209 GLY A O 1
ATOM 1568 N N . LYS A 1 210 ? -14.606 -0.767 18.660 1.00 89.94 210 LYS A N 1
ATOM 1569 C CA . LYS A 1 210 ? -15.358 0.165 19.502 1.00 89.94 210 LYS A CA 1
ATOM 1570 C C . LYS A 1 210 ? -14.721 0.156 20.894 1.00 89.94 210 LYS A C 1
ATOM 1572 O O . LYS A 1 210 ? -14.446 -0.934 21.394 1.00 89.94 210 LYS A O 1
ATOM 1577 N N . PRO A 1 211 ? -14.475 1.320 21.518 1.00 88.75 211 PRO A N 1
ATOM 1578 C CA . PRO A 1 211 ? -13.949 1.343 22.871 1.00 88.75 211 PRO A CA 1
ATOM 1579 C C . PRO A 1 211 ? -14.956 0.680 23.809 1.00 88.75 211 PRO A C 1
ATOM 1581 O O . PRO A 1 211 ? -16.152 0.978 23.762 1.00 88.75 211 PRO A O 1
ATOM 1584 N N . GLU A 1 212 ? -14.466 -0.212 24.662 1.00 87.50 212 GLU A N 1
ATOM 1585 C CA . GLU A 1 212 ? -15.259 -0.754 25.755 1.00 87.50 212 GLU A CA 1
ATOM 1586 C C . GLU A 1 212 ? -15.365 0.327 26.829 1.00 87.50 212 GLU A C 1
ATOM 1588 O O . GLU A 1 212 ? -14.501 0.488 27.690 1.00 87.50 212 GLU A O 1
ATOM 1593 N N . LEU A 1 213 ? -16.397 1.160 26.708 1.00 86.06 213 LEU A N 1
ATOM 1594 C CA . LEU A 1 213 ? -16.702 2.132 27.739 1.00 86.06 213 LEU A CA 1
ATOM 1595 C C . LEU A 1 213 ? -17.335 1.379 28.906 1.00 86.06 213 LEU A C 1
ATOM 1597 O O . LEU A 1 213 ? -18.346 0.693 28.727 1.00 86.06 213 LEU A O 1
ATOM 1601 N N . ASN A 1 214 ? -16.763 1.530 30.101 1.00 83.31 214 ASN A N 1
ATOM 1602 C CA . ASN A 1 214 ? -17.448 1.109 31.316 1.00 83.31 214 ASN A CA 1
ATOM 1603 C C . ASN A 1 214 ? -18.856 1.710 31.308 1.00 83.31 214 ASN A C 1
ATOM 1605 O O . ASN A 1 214 ? -19.044 2.893 31.008 1.00 83.31 214 ASN A O 1
ATOM 1609 N N . ARG A 1 215 ? -19.849 0.868 31.605 1.00 80.25 215 ARG A N 1
ATOM 1610 C CA . ARG A 1 215 ? -21.250 1.290 31.676 1.00 80.25 215 ARG A CA 1
ATOM 1611 C C . ARG A 1 215 ? -21.338 2.481 32.638 1.00 80.25 215 ARG A C 1
ATOM 1613 O O . ARG A 1 215 ? -20.655 2.454 33.666 1.00 80.25 215 ARG A O 1
ATOM 1620 N N . PRO A 1 216 ? -22.147 3.509 32.336 1.00 79.12 216 PRO A N 1
ATOM 1621 C CA . PRO A 1 216 ? -22.329 4.611 33.266 1.00 79.12 216 PRO A CA 1
ATOM 1622 C C . PRO A 1 216 ? -22.798 4.048 34.608 1.00 79.12 216 PRO A C 1
ATOM 1624 O O . PRO A 1 216 ? -23.748 3.267 34.659 1.00 79.12 216 PRO A O 1
ATOM 1627 N N . VAL A 1 217 ? -22.102 4.425 35.681 1.00 75.75 217 VAL A N 1
ATOM 1628 C CA . VAL A 1 217 ? -22.540 4.124 37.042 1.00 75.75 217 VAL A CA 1
ATOM 1629 C C . VAL A 1 217 ? -23.838 4.890 37.246 1.00 75.75 217 VAL A C 1
ATOM 1631 O O . VAL A 1 217 ? -23.830 6.115 37.371 1.00 75.75 217 VAL A O 1
ATOM 1634 N N . VAL A 1 218 ? -24.960 4.177 37.207 1.00 75.88 218 VAL A N 1
ATOM 1635 C CA . VAL A 1 218 ? -26.254 4.764 37.531 1.00 75.88 218 VAL A CA 1
ATOM 1636 C C . VAL A 1 218 ? -26.253 4.978 39.038 1.00 75.88 218 VAL A C 1
ATOM 1638 O O . VAL A 1 218 ? -26.206 4.033 39.821 1.00 75.88 218 VAL A O 1
ATOM 1641 N N . LEU A 1 219 ? -26.189 6.244 39.438 1.00 75.31 219 LEU A N 1
ATOM 1642 C CA . LEU A 1 219 ? -26.340 6.632 40.830 1.00 75.31 219 LEU A CA 1
ATOM 1643 C C . LEU A 1 219 ? -27.833 6.743 41.134 1.00 75.31 219 LEU A C 1
ATOM 1645 O O . LEU A 1 219 ? -28.607 7.270 40.332 1.00 75.31 219 LEU A O 1
ATOM 1649 N N . SER A 1 220 ? -28.223 6.287 42.318 1.00 70.25 220 SER A N 1
ATOM 1650 C CA . SER A 1 220 ? -29.544 6.571 42.880 1.00 70.25 220 SER A CA 1
ATOM 1651 C C . SER A 1 220 ? -29.745 8.089 43.063 1.00 70.25 220 SER A C 1
ATOM 1653 O O . SER A 1 220 ? -28.788 8.867 43.031 1.00 70.25 220 SER A O 1
ATOM 1655 N N . LYS A 1 221 ? -30.985 8.546 43.306 1.00 73.31 221 LYS A N 1
ATOM 1656 C CA . LYS A 1 221 ? -31.304 9.976 43.548 1.00 73.31 221 LYS A CA 1
ATOM 1657 C C . LYS A 1 221 ? -30.500 10.612 44.699 1.00 73.31 221 LYS A C 1
ATOM 1659 O O . LYS A 1 221 ? -30.403 11.832 44.762 1.00 73.31 221 LYS A O 1
ATOM 1664 N N . GLU A 1 222 ? -29.922 9.797 45.580 1.00 74.06 222 GLU A N 1
ATOM 1665 C CA . GLU A 1 222 ? -29.077 10.210 46.709 1.00 74.06 222 GLU A CA 1
ATOM 1666 C C . GLU A 1 222 ? -27.568 10.202 46.389 1.00 74.06 222 GLU A C 1
ATOM 1668 O O . GLU A 1 222 ? -26.743 10.433 47.271 1.00 74.06 222 GLU A O 1
ATOM 1673 N N . GLY A 1 223 ? -27.173 9.940 45.137 1.00 69.69 223 GLY A N 1
ATOM 1674 C CA . GLY A 1 223 ? -25.775 9.993 44.696 1.00 69.69 223 GLY A CA 1
ATOM 1675 C C . GLY A 1 223 ? -24.915 8.808 45.146 1.00 69.69 223 GLY A C 1
ATOM 1676 O O . GLY A 1 223 ? -23.697 8.844 44.976 1.00 69.69 223 GLY A O 1
ATOM 1677 N N . LYS A 1 224 ? -25.521 7.754 45.707 1.00 70.81 224 LYS A N 1
ATOM 1678 C CA . LYS A 1 224 ? -24.835 6.500 46.048 1.00 70.81 224 LYS A CA 1
ATOM 1679 C C . LYS A 1 224 ? -24.991 5.470 44.933 1.00 70.81 224 LYS A C 1
ATOM 1681 O O . LYS A 1 224 ? -26.037 5.427 44.277 1.00 70.81 224 LYS A O 1
ATOM 1686 N N . LEU A 1 225 ? -23.947 4.653 44.751 1.00 63.53 225 LEU A N 1
ATOM 1687 C CA . LEU A 1 225 ? -23.996 3.438 43.934 1.00 63.53 225 LEU A CA 1
ATOM 1688 C C . LEU A 1 225 ? -25.219 2.625 44.375 1.00 63.53 225 LEU A C 1
ATOM 1690 O O . LEU A 1 225 ? -25.368 2.387 45.574 1.00 63.53 225 LEU A O 1
ATOM 1694 N N . GLU A 1 226 ? -26.084 2.230 43.440 1.00 63.00 226 GLU A N 1
ATOM 1695 C CA . GLU A 1 226 ? -27.099 1.217 43.730 1.00 63.00 226 GLU A CA 1
ATOM 1696 C C . GLU A 1 226 ? -26.364 -0.070 44.110 1.00 63.00 226 GLU A C 1
ATOM 1698 O O . GLU A 1 226 ? -25.788 -0.761 43.268 1.00 63.00 226 GLU A O 1
ATOM 1703 N N . GLU A 1 227 ? -26.303 -0.339 45.413 1.00 65.38 227 GLU A N 1
ATOM 1704 C CA . GLU A 1 227 ? -25.897 -1.638 45.921 1.00 65.38 227 GLU A CA 1
ATOM 1705 C C . GLU A 1 227 ? -26.915 -2.641 45.362 1.00 65.38 227 GLU A C 1
ATOM 1707 O O . GLU A 1 227 ? -28.117 -2.371 45.455 1.00 65.38 227 GLU A O 1
ATOM 1712 N N . PRO A 1 228 ? -26.473 -3.727 44.700 1.00 65.94 228 PRO A N 1
ATOM 1713 C CA . PRO A 1 228 ? -27.394 -4.684 44.104 1.00 65.94 228 PRO A CA 1
ATOM 1714 C C . PRO A 1 228 ? -28.379 -5.115 45.186 1.00 65.94 228 PRO A C 1
ATOM 1716 O O . PRO A 1 228 ? -27.946 -5.618 46.226 1.00 65.94 228 PRO A O 1
ATOM 1719 N N . GLU A 1 229 ? -29.676 -4.848 44.975 1.00 65.56 229 GLU A N 1
ATOM 1720 C CA . GLU A 1 229 ? -30.699 -5.213 45.952 1.00 65.56 229 GLU A CA 1
ATOM 1721 C C . GLU A 1 229 ? -30.477 -6.684 46.312 1.00 65.56 229 GLU A C 1
ATOM 1723 O O . GLU A 1 229 ? -30.435 -7.521 45.404 1.00 65.56 229 GLU A O 1
ATOM 1728 N N . PRO A 1 230 ? -30.260 -7.019 47.596 1.00 71.25 230 PRO A N 1
ATOM 1729 C CA . PRO A 1 230 ? -29.934 -8.378 47.979 1.00 71.25 230 PRO A CA 1
ATOM 1730 C C . PRO A 1 230 ? -31.110 -9.260 47.578 1.00 71.25 230 PRO A C 1
ATOM 1732 O O . PRO A 1 230 ? -32.183 -9.199 48.187 1.00 71.25 230 PRO A O 1
ATOM 1735 N N . GLU A 1 231 ? -30.920 -10.053 46.522 1.00 69.06 231 GLU A N 1
ATOM 1736 C CA . GLU A 1 231 ? -31.920 -10.999 46.057 1.00 69.06 231 GLU A CA 1
ATOM 1737 C C . GLU A 1 231 ? -32.211 -11.948 47.219 1.00 69.06 231 GLU A C 1
ATOM 1739 O O . GLU A 1 231 ? -31.400 -12.808 47.577 1.00 69.06 231 GLU A O 1
ATOM 1744 N N . LYS A 1 232 ? -33.361 -11.745 47.875 1.00 77.12 232 LYS A N 1
ATOM 1745 C CA . LYS A 1 232 ? -33.808 -12.620 48.959 1.00 77.12 232 LYS A CA 1
ATOM 1746 C C . LYS A 1 232 ? -33.794 -14.041 48.419 1.00 77.12 232 LYS A C 1
ATOM 1748 O O . LYS A 1 232 ? -34.424 -14.319 47.397 1.00 77.12 232 LYS A O 1
ATOM 1753 N N . THR A 1 233 ? -33.070 -14.923 49.102 1.00 80.88 233 THR A N 1
ATOM 1754 C CA . THR A 1 233 ? -32.887 -16.304 48.650 1.00 80.88 233 THR A CA 1
ATOM 1755 C C . THR A 1 233 ? -34.252 -16.949 48.398 1.00 80.88 233 THR A C 1
ATOM 1757 O O . THR A 1 233 ? -35.227 -16.660 49.098 1.00 80.88 233 THR A O 1
ATOM 1760 N N . LEU A 1 234 ? -34.356 -17.828 47.396 1.00 80.31 234 LEU A N 1
ATOM 1761 C CA . LEU A 1 234 ? -35.623 -18.504 47.073 1.00 80.31 234 LEU A CA 1
ATOM 1762 C C . LEU A 1 234 ? -36.233 -19.167 48.319 1.00 80.31 234 LEU A C 1
ATOM 1764 O O . LEU A 1 234 ? -37.439 -19.122 48.530 1.00 80.31 234 LEU A O 1
ATOM 1768 N N . LEU A 1 235 ? -35.392 -19.689 49.208 1.00 81.19 235 LEU A N 1
ATOM 1769 C CA . LEU A 1 235 ? -35.819 -20.280 50.471 1.00 81.19 235 LEU A CA 1
ATOM 1770 C C . LEU A 1 235 ? -36.438 -19.246 51.429 1.00 81.19 235 LEU A C 1
ATOM 1772 O O . LEU A 1 235 ? -37.460 -19.535 52.038 1.00 81.19 235 LEU A O 1
ATOM 1776 N N . GLN A 1 236 ? -35.910 -18.019 51.495 1.00 81.81 236 GLN A N 1
ATOM 1777 C CA . GLN A 1 236 ? -36.518 -16.912 52.245 1.00 81.81 236 GLN A CA 1
ATOM 1778 C C . GLN A 1 236 ? -37.852 -16.455 51.630 1.00 81.81 236 GLN A C 1
ATOM 1780 O O . GLN A 1 236 ? -38.776 -16.088 52.356 1.00 81.81 236 GLN A O 1
ATOM 1785 N N . LYS A 1 237 ? -37.976 -16.491 50.297 1.00 83.75 237 LYS A N 1
ATOM 1786 C CA . LYS A 1 237 ? -39.201 -16.104 49.577 1.00 83.75 237 LYS A CA 1
ATOM 1787 C C . LYS A 1 237 ? -40.310 -17.156 49.685 1.00 83.75 237 LYS A C 1
ATOM 1789 O O . LYS A 1 237 ? -41.480 -16.796 49.783 1.00 83.75 237 LYS A O 1
ATOM 1794 N N . TYR A 1 238 ? -39.948 -18.437 49.696 1.00 90.25 238 TYR A N 1
ATOM 1795 C CA . TYR A 1 238 ? -40.883 -19.562 49.601 1.00 90.25 238 TYR A CA 1
ATOM 1796 C C . TYR A 1 238 ? -40.975 -20.419 50.873 1.00 90.25 238 TYR A C 1
ATOM 1798 O O . TYR A 1 238 ? -41.619 -21.466 50.856 1.00 90.25 238 TYR A O 1
ATOM 1806 N N . TRP A 1 239 ? -40.404 -19.984 52.000 1.00 91.69 239 TRP A N 1
ATOM 1807 C CA . TRP A 1 239 ? -40.441 -20.749 53.255 1.00 91.69 239 TRP A CA 1
ATOM 1808 C C . TRP A 1 239 ? -41.878 -21.053 53.730 1.00 91.69 239 TRP A C 1
ATOM 1810 O O . TRP A 1 239 ? -42.170 -22.166 54.161 1.00 91.69 239 TRP A O 1
ATOM 1820 N N . TRP A 1 240 ? -42.807 -20.106 53.558 1.00 90.94 240 TRP A N 1
ATOM 1821 C CA . TRP A 1 240 ? -44.227 -20.294 53.876 1.00 90.94 240 TRP A CA 1
ATOM 1822 C C . TRP A 1 240 ? -44.897 -21.359 53.000 1.00 90.94 240 TRP A C 1
ATOM 1824 O O . TRP A 1 240 ? -45.795 -22.054 53.465 1.00 90.94 240 TRP A O 1
ATOM 1834 N N . VAL A 1 241 ? -44.457 -21.509 51.745 1.00 92.12 241 VAL A N 1
ATOM 1835 C CA . VAL A 1 241 ? -44.969 -22.537 50.823 1.00 92.12 241 VAL A CA 1
ATOM 1836 C C . VAL A 1 241 ? -44.478 -23.916 51.248 1.00 92.12 241 VAL A C 1
ATOM 1838 O O . VAL A 1 241 ? -45.259 -24.861 51.251 1.00 92.12 241 VAL A O 1
ATOM 1841 N N . LEU A 1 242 ? -43.215 -24.025 51.672 1.00 88.62 242 LEU A N 1
ATOM 1842 C CA . LEU A 1 242 ? -42.678 -25.253 52.264 1.00 88.62 242 LEU A CA 1
ATOM 1843 C C . LEU A 1 242 ? -43.451 -25.654 53.527 1.00 88.62 242 LEU A C 1
ATOM 1845 O O . LEU A 1 242 ? -43.830 -26.815 53.668 1.00 88.62 242 LEU A O 1
ATOM 1849 N N . LEU A 1 243 ? -43.731 -24.695 54.414 1.00 91.69 243 LEU A N 1
ATOM 1850 C CA . LEU A 1 243 ? -44.491 -24.949 55.640 1.00 91.69 243 LEU A CA 1
ATOM 1851 C C . LEU A 1 243 ? -45.943 -25.344 55.326 1.00 91.69 243 LEU A C 1
ATOM 1853 O O . LEU A 1 243 ? -46.439 -26.338 55.851 1.00 91.69 243 LEU A O 1
ATOM 1857 N N . GLY A 1 244 ? -46.598 -24.627 54.410 1.00 92.75 244 GLY A N 1
ATOM 1858 C CA . GLY A 1 244 ? -47.947 -24.953 53.946 1.00 92.75 244 GLY A CA 1
ATOM 1859 C C . GLY A 1 244 ? -48.034 -26.331 53.283 1.00 92.75 244 GLY A C 1
ATOM 1860 O O . GLY A 1 244 ? -48.946 -27.096 53.584 1.00 92.75 244 GLY A O 1
ATOM 1861 N N . GLY A 1 245 ? -47.059 -26.686 52.442 1.00 91.88 245 GLY A N 1
ATOM 1862 C CA . GLY A 1 245 ? -46.977 -28.001 51.803 1.00 91.88 245 GLY A CA 1
ATOM 1863 C C . GLY A 1 245 ? -46.771 -29.136 52.807 1.00 91.88 245 GLY A C 1
ATOM 1864 O O . GLY A 1 245 ? -47.415 -30.174 52.691 1.00 91.88 245 GLY A O 1
ATOM 1865 N N . MET A 1 246 ? -45.939 -28.923 53.831 1.00 88.81 246 MET A N 1
ATOM 1866 C CA . MET A 1 246 ? -45.742 -29.897 54.909 1.00 88.81 246 MET A CA 1
ATOM 1867 C C . MET A 1 246 ? -47.030 -30.123 55.710 1.00 88.81 246 MET A C 1
ATOM 1869 O O . MET A 1 246 ? -47.408 -31.264 55.966 1.00 88.81 246 MET A O 1
ATOM 1873 N N . MET A 1 247 ? -47.734 -29.046 56.069 1.00 89.56 247 MET A N 1
ATOM 1874 C CA . MET A 1 247 ? -49.008 -29.138 56.789 1.00 89.56 247 MET A CA 1
ATOM 1875 C C . MET A 1 247 ? -50.068 -29.879 55.965 1.00 89.56 247 MET A C 1
ATOM 1877 O O . MET A 1 247 ? -50.833 -30.676 56.508 1.00 89.56 247 MET A O 1
ATOM 1881 N N . LEU A 1 248 ? -50.091 -29.646 54.650 1.00 90.62 248 LEU A N 1
ATOM 1882 C CA . LEU A 1 248 ? -51.007 -30.320 53.736 1.00 90.62 248 LEU A CA 1
ATOM 1883 C C . LEU A 1 248 ? -50.693 -31.820 53.644 1.00 90.62 248 LEU A C 1
ATOM 1885 O O . LEU A 1 248 ? -51.590 -32.628 53.838 1.00 90.62 248 LEU A O 1
ATOM 1889 N N . LEU A 1 249 ? -49.423 -32.208 53.484 1.00 87.50 249 LEU A N 1
ATOM 1890 C CA . LEU A 1 249 ? -49.015 -33.621 53.474 1.00 87.50 249 LEU A CA 1
ATOM 1891 C C . LEU A 1 249 ? -49.399 -34.365 54.762 1.00 87.50 249 LEU A C 1
ATOM 1893 O O . LEU A 1 249 ? -49.858 -35.504 54.692 1.00 87.50 249 LEU A O 1
ATOM 1897 N N . LEU A 1 250 ? -49.260 -33.721 55.925 1.00 86.19 250 LEU A N 1
ATOM 1898 C CA . LEU A 1 250 ? -49.641 -34.304 57.218 1.00 86.19 250 LEU A CA 1
ATOM 1899 C C . LEU A 1 250 ? -51.160 -34.400 57.423 1.00 86.19 250 LEU A C 1
ATOM 1901 O O . LEU A 1 250 ? -51.609 -35.198 58.240 1.00 86.19 250 LEU A O 1
ATOM 1905 N N . THR A 1 251 ? -51.953 -33.607 56.700 1.00 81.69 251 THR A N 1
ATOM 1906 C CA . THR A 1 251 ? -53.422 -33.624 56.798 1.00 81.69 251 THR A CA 1
ATOM 1907 C C . THR A 1 251 ? -54.090 -34.486 55.729 1.00 81.69 251 THR A C 1
ATOM 1909 O O . THR A 1 251 ? -55.192 -34.971 55.963 1.00 81.69 251 THR A O 1
ATOM 1912 N N . THR A 1 252 ? -53.433 -34.740 54.593 1.00 76.25 252 THR A N 1
ATOM 1913 C CA . THR A 1 252 ? -53.961 -35.596 53.514 1.00 76.25 252 THR A CA 1
ATOM 1914 C C . THR A 1 252 ? -53.421 -37.030 53.519 1.00 76.25 252 THR A C 1
ATOM 1916 O O . THR A 1 252 ? -53.858 -37.838 52.709 1.00 76.25 252 THR A O 1
ATOM 1919 N N . GLY A 1 253 ? -52.479 -37.366 54.406 1.00 65.56 253 GLY A N 1
ATOM 1920 C CA . GLY A 1 253 ? -51.903 -38.708 54.556 1.00 65.56 253 GLY A CA 1
ATOM 1921 C C . GLY A 1 253 ? -52.483 -39.495 55.735 1.00 65.56 253 GLY A C 1
ATOM 1922 O O . GLY A 1 253 ? -51.734 -39.888 56.625 1.00 65.56 253 GLY A O 1
ATOM 1923 N N . GLY A 1 254 ? -53.802 -39.695 55.770 1.00 59.59 254 GLY A N 1
ATOM 1924 C CA . GLY A 1 254 ? -54.441 -40.678 56.652 1.00 59.59 254 GLY A CA 1
ATOM 1925 C C . GLY A 1 254 ? -54.549 -42.029 55.929 1.00 59.59 254 GLY A C 1
ATOM 1926 O O . GLY A 1 254 ? -55.096 -42.042 54.830 1.00 59.59 254 GLY A O 1
ATOM 1927 N N . PRO A 1 255 ? -54.009 -43.136 56.472 1.00 52.75 255 PRO A N 1
ATOM 1928 C CA . PRO A 1 255 ? -54.116 -44.453 55.854 1.00 52.75 255 PRO A CA 1
ATOM 1929 C C . PRO A 1 255 ? -55.522 -45.025 56.058 1.00 52.75 255 PRO A C 1
ATOM 1931 O O . PRO A 1 255 ? -55.993 -45.127 57.192 1.00 52.75 255 PRO A O 1
ATOM 1934 N N . GLU A 1 256 ? -56.145 -45.432 54.960 1.00 48.84 256 GLU A N 1
ATOM 1935 C CA . GLU A 1 256 ? -57.262 -46.377 54.915 1.00 48.84 256 GLU A CA 1
ATOM 1936 C C . GLU A 1 256 ? -56.863 -47.610 54.101 1.00 48.84 256 GLU A C 1
ATOM 1938 O O . GLU A 1 256 ? -56.111 -47.448 53.109 1.00 48.84 256 GLU A O 1
#